Protein AF-0000000086075574 (afdb_homodimer)

InterPro domains:
  IPR000210 BTB/POZ domain [PF00651] (1-80)
  IPR000210 BTB/POZ domain [PS50097] (1-52)
  IPR011333 SKP1/BTB/POZ domain superfamily [G3DSA:3.30.710.10] (1-79)
  IPR011333 SKP1/BTB/POZ domain superfamily [SSF54695] (1-80)
  IPR056423 BPM/SPOP, BACK domain [PF24570] (86-138)

Sequence (310 aa):
MILSARSVVFASMFEYEMEERENNLVEITDLDYETMRETVRFMYTDQAPNIDAKAEDLLAAANEYGLGRLKALCEKALSSKVCAETAATLLFLADMHSADQLKRLVMDFVKTHVKDVMVTSGWKTLTQRRPQLIDEVFRAFAIERCLRETCQQDCMILSARSVVFASMFEYEMEERENNLVEITDLDYETMRETVRFMYTDQAPNIDAKAEDLLAAANEYGLGRLKALCEKALSSKVCAETAATLLFLADMHSADQLKRLVMDFVKTHVKDVMVTSGWKTLTQRRPQLIDEVFRAFAIERCLRETCQQDC

Secondary structure (DSSP, 8-state):
-HHHHHHHHHHHHHHHHHHHHHS--S------HHHHHHHHHHHHHS--TTHHHHHHHHHHHHHHTT-HHHHHHHHHHHHTT-SHHHHHHHHHHHHHTT-HHHHHHHHHHHHHTHHHHTTSHHHHHHHHH-HHHHHHHHHHHHHHHHHHHHHHH--/-HHHHHHHHHHHHHHHHHHHHHS--S------HHHHHHHHHHHHHS--TTHHHHHHHHHHHHHHTT-HHHHHHHHHHHHTT-SHHHHHHHHHHHHHTT-HHHHHHHHHHHHHTHHHHTTSHHHHHHHHH-HHHHHHHHHHHHHHHHHHHHHHHH-

pLDDT: mean 84.34, std 20.64, range [27.45, 98.81]

Organism: Haemaphysalis longicornis (NCBI:txid44386)

Foldseek 3Di:
DLVVVLVVVLVVVVVVLVVVVVVPDPPPLPLDPVLSVQLSCCSVPVDRPCCLVCLLSVCQVCLVVVPVSSNVVSLVSVLVVADLQCLLVQCVSCVVRVVPVSNVSSLVVCLVVVVSNCPYPSNVVCCVPPVVSVVVSVVVSVVVVVVVVVVVVVD/DLVVVLVVVLVVVVVVLVVVVVVPDPPPLNLDPVLSVQLNCCSVPVDRPCCLVCLLSVCQVCLVVVPVSSNVVSLVSVLVVADLQCLLVQCVSCVVRVVPVSNVSSLVVCLVVVVSNCPYPSNVVCCVPPVVSVVVSVVVSVVVVVVVVVVVVVD

Radius of gyration: 27.31 Å; Cα contacts (8 Å, |Δi|>4): 288; chains: 2; bounding box: 63×92×50 Å

Structure (mmCIF, N/CA/C/O backbone):
data_AF-0000000086075574-model_v1
#
loop_
_entity.id
_entity.type
_entity.pdbx_description
1 polymer 'BTB domain-containing protein'
#
loop_
_atom_site.group_PDB
_atom_site.id
_atom_site.type_symbol
_atom_site.label_atom_id
_atom_site.label_alt_id
_atom_site.label_comp_id
_atom_site.label_asym_id
_atom_site.label_entity_id
_atom_site.label_seq_id
_atom_site.pdbx_PDB_ins_code
_atom_site.Cartn_x
_atom_site.Cartn_y
_atom_site.Cartn_z
_atom_site.occupancy
_atom_site.B_iso_or_equiv
_atom_site.auth_seq_id
_atom_site.auth_comp_id
_atom_site.auth_asym_id
_atom_site.auth_atom_id
_atom_site.pdbx_PDB_model_num
ATOM 1 N N . MET A 1 1 ? -11.672 -47.844 -10.125 1 27.45 1 MET A N 1
ATOM 2 C CA . MET A 1 1 ? -11.859 -47.281 -8.797 1 27.45 1 MET A CA 1
ATOM 3 C C . MET A 1 1 ? -11.484 -45.812 -8.789 1 27.45 1 MET A C 1
ATOM 5 O O . MET A 1 1 ? -12.141 -45 -8.125 1 27.45 1 MET A O 1
ATOM 9 N N . ILE A 1 2 ? -10.367 -45.406 -9.383 1 38.88 2 ILE A N 1
ATOM 10 C CA . ILE A 1 2 ? -9.711 -44.094 -9.523 1 38.88 2 ILE A CA 1
ATOM 11 C C . ILE A 1 2 ? -10.633 -43.125 -10.273 1 38.88 2 ILE A C 1
ATOM 13 O O . ILE A 1 2 ? -10.734 -41.969 -9.914 1 38.88 2 ILE A O 1
ATOM 17 N N . LEU A 1 3 ? -11.336 -43.719 -11.203 1 40.94 3 LEU A N 1
ATOM 18 C CA . LEU A 1 3 ? -12.273 -43 -12.055 1 40.94 3 LEU A CA 1
ATOM 19 C C . LEU A 1 3 ? -13.492 -42.562 -11.266 1 40.94 3 LEU A C 1
ATOM 21 O O . LEU A 1 3 ? -14.203 -41.625 -11.68 1 40.94 3 LEU A O 1
ATOM 25 N N . SER A 1 4 ? -13.875 -43.25 -10.219 1 45.44 4 SER A N 1
ATOM 26 C CA . SER A 1 4 ? -15.094 -43.031 -9.445 1 45.44 4 SER A CA 1
ATOM 27 C C . SER A 1 4 ? -15.008 -41.719 -8.68 1 45.44 4 SER A C 1
ATOM 29 O O . SER A 1 4 ? -16.016 -41 -8.531 1 45.44 4 SER A O 1
ATOM 31 N N . ALA A 1 5 ? -13.898 -41.5 -7.941 1 43.59 5 ALA A N 1
ATOM 32 C CA . ALA A 1 5 ? -13.773 -40.281 -7.133 1 43.59 5 ALA A CA 1
ATOM 33 C C . ALA A 1 5 ? -13.75 -39.031 -8.016 1 43.59 5 ALA A C 1
ATOM 35 O O . ALA A 1 5 ? -14.25 -38 -7.621 1 43.59 5 ALA A O 1
ATOM 36 N N . ARG A 1 6 ? -13.078 -39.094 -9.078 1 45.09 6 ARG A N 1
ATOM 37 C CA . ARG A 1 6 ? -13.023 -38.031 -10.086 1 45.09 6 ARG A CA 1
ATOM 38 C C . ARG A 1 6 ? -14.406 -37.719 -10.641 1 45.09 6 ARG A C 1
ATOM 40 O O . ARG A 1 6 ? -14.672 -36.625 -11.102 1 45.09 6 ARG A O 1
ATOM 47 N N . SER A 1 7 ? -15.18 -38.75 -10.695 1 49.59 7 SER A N 1
ATOM 48 C CA . SER A 1 7 ? -16.516 -38.688 -11.266 1 49.59 7 SER A CA 1
ATOM 49 C C . SER A 1 7 ? -17.469 -37.906 -10.367 1 49.59 7 SER A C 1
ATOM 51 O O . SER A 1 7 ? -18.328 -37.156 -10.852 1 49.59 7 SER A O 1
ATOM 53 N N . VAL A 1 8 ? -17.328 -38.094 -9.102 1 50.75 8 VAL A N 1
ATOM 54 C CA . VAL A 1 8 ? -18.25 -37.406 -8.211 1 50.75 8 VAL A CA 1
ATOM 55 C C . VAL A 1 8 ? -18.031 -35.875 -8.289 1 50.75 8 VAL A C 1
ATOM 57 O O . VAL A 1 8 ? -18.984 -35.125 -8.336 1 50.75 8 VAL A O 1
ATOM 60 N N . VAL A 1 9 ? -16.875 -35.5 -8.398 1 49.5 9 VAL A N 1
ATOM 61 C CA . VAL A 1 9 ? -16.562 -34.094 -8.492 1 49.5 9 VAL A CA 1
ATOM 62 C C . VAL A 1 9 ? -17.062 -33.531 -9.828 1 49.5 9 VAL A C 1
ATOM 64 O O . VAL A 1 9 ? -17.672 -32.469 -9.875 1 49.5 9 VAL A O 1
ATOM 67 N N . PHE A 1 10 ? -16.906 -34.312 -10.891 1 52.19 10 PHE A N 1
ATOM 68 C CA . PHE A 1 10 ? -17.406 -33.906 -12.195 1 52.19 10 PHE A CA 1
ATOM 69 C C . PHE A 1 10 ? -18.922 -33.75 -12.172 1 52.19 10 PHE A C 1
ATOM 71 O O . PHE A 1 10 ? -19.453 -32.781 -12.672 1 52.19 10 PHE A O 1
ATOM 78 N N . ALA A 1 11 ? -19.453 -34.781 -11.648 1 53.22 11 ALA A N 1
ATOM 79 C CA . ALA A 1 11 ? -20.922 -34.688 -11.578 1 53.22 11 ALA A CA 1
ATOM 80 C C . ALA A 1 11 ? -21.344 -33.5 -10.703 1 53.22 11 ALA A C 1
ATOM 82 O O . ALA A 1 11 ? -22.297 -32.812 -11.031 1 53.22 11 ALA A O 1
ATOM 83 N N . SER A 1 12 ? -20.672 -33.25 -9.695 1 53.44 12 SER A N 1
ATOM 84 C CA . SER A 1 12 ? -21 -32.156 -8.805 1 53.44 12 SER A CA 1
ATOM 85 C C . SER A 1 12 ? -20.609 -30.797 -9.422 1 53.44 12 SER A C 1
ATOM 87 O O . SER A 1 12 ? -21.281 -29.797 -9.188 1 53.44 12 SER A O 1
ATOM 89 N N . MET A 1 13 ? -19.562 -30.766 -10.25 1 55.34 13 MET A N 1
ATOM 90 C CA . MET A 1 13 ? -19.156 -29.547 -10.938 1 55.34 13 MET A CA 1
ATOM 91 C C . MET A 1 13 ? -20.219 -29.109 -11.938 1 55.34 13 MET A C 1
ATOM 93 O O . MET A 1 13 ? -20.562 -27.922 -12.023 1 55.34 13 MET A O 1
ATOM 97 N N . PHE A 1 14 ? -20.719 -30.125 -12.727 1 53.59 14 PHE A N 1
ATOM 98 C CA . PHE A 1 14 ? -21.75 -29.797 -13.711 1 53.59 14 PHE A CA 1
ATOM 99 C C . PHE A 1 14 ? -23.062 -29.453 -13.016 1 53.59 14 PHE A C 1
ATOM 101 O O . PHE A 1 14 ? -23.797 -28.562 -13.469 1 53.59 14 PHE A O 1
ATOM 108 N N . GLU A 1 15 ? -23.281 -30.078 -11.977 1 52.47 15 GLU A N 1
ATOM 109 C CA . GLU A 1 15 ? -24.5 -29.75 -11.234 1 52.47 15 GLU A CA 1
ATOM 110 C C . GLU A 1 15 ? -24.391 -28.359 -10.609 1 52.47 15 GLU A C 1
ATOM 112 O O . GLU A 1 15 ? -25.375 -27.609 -10.594 1 52.47 15 GLU A O 1
ATOM 117 N N . TYR A 1 16 ? -23.297 -28.047 -10.109 1 49.22 16 TYR A N 1
ATOM 118 C CA . TYR A 1 16 ? -23.109 -26.734 -9.516 1 49.22 16 TYR A CA 1
ATOM 119 C C . TYR A 1 16 ? -23.172 -25.641 -10.578 1 49.22 16 TYR A C 1
ATOM 121 O O . TYR A 1 16 ? -23.766 -24.578 -10.352 1 49.22 16 TYR A O 1
ATOM 129 N N . GLU A 1 17 ? -22.672 -25.828 -11.742 1 51.16 17 GLU A N 1
ATOM 130 C CA . GLU A 1 17 ? -22.797 -24.859 -12.82 1 51.16 17 GLU A CA 1
ATOM 131 C C . GLU A 1 17 ? -24.25 -24.703 -13.258 1 51.16 17 GLU A C 1
ATOM 133 O O . GLU A 1 17 ? -24.688 -23.609 -13.578 1 51.16 17 GLU A O 1
ATOM 138 N N . MET A 1 18 ? -24.906 -25.828 -13.242 1 48.72 18 MET A N 1
ATOM 139 C CA . MET A 1 18 ? -26.312 -25.75 -13.609 1 48.72 18 MET A CA 1
ATOM 140 C C . MET A 1 18 ? -27.109 -25 -12.555 1 48.72 18 MET A C 1
ATOM 142 O O . MET A 1 18 ? -27.969 -24.172 -12.883 1 48.72 18 MET A O 1
ATOM 146 N N . GLU A 1 19 ? -26.844 -25.266 -11.344 1 47.84 19 GLU A N 1
ATOM 147 C CA . GLU A 1 19 ? -27.594 -24.578 -10.297 1 47.84 19 GLU A CA 1
ATOM 148 C C . GLU A 1 19 ? -27.172 -23.109 -10.188 1 47.84 19 GLU A C 1
ATOM 150 O O . GLU A 1 19 ? -28 -22.219 -10 1 47.84 19 GLU A O 1
ATOM 155 N N . GLU A 1 20 ? -25.844 -22.812 -10.117 1 47.47 20 GLU A N 1
ATOM 156 C CA . GLU A 1 20 ? -25.438 -21.422 -9.945 1 47.47 20 GLU A CA 1
ATOM 157 C C . GLU A 1 20 ? -25.844 -20.578 -11.141 1 47.47 20 GLU A C 1
ATOM 159 O O . GLU A 1 20 ? -26.141 -19.391 -11 1 47.47 20 GLU A O 1
ATOM 164 N N . ARG A 1 21 ? -25.797 -21.062 -12.336 1 48.09 21 ARG A N 1
ATOM 165 C CA . ARG A 1 21 ? -26.406 -20.312 -13.422 1 48.09 21 ARG A CA 1
ATOM 166 C C . ARG A 1 21 ? -27.844 -19.906 -13.055 1 48.09 21 ARG A C 1
ATOM 168 O O . ARG A 1 21 ? -28.344 -18.891 -13.547 1 48.09 21 ARG A O 1
ATOM 175 N N . GLU A 1 22 ? -28.484 -20.672 -12.297 1 42.84 22 GLU A N 1
ATOM 176 C CA . GLU A 1 22 ? -29.812 -20.266 -11.859 1 42.84 22 GLU A CA 1
ATOM 177 C C . GLU A 1 22 ? -29.75 -19.234 -10.734 1 42.84 22 GLU A C 1
ATOM 179 O O . GLU A 1 22 ? -30.656 -18.422 -10.57 1 42.84 22 GLU A O 1
ATOM 184 N N . ASN A 1 23 ? -28.844 -19.375 -9.656 1 43.97 23 ASN A N 1
ATOM 185 C CA . ASN A 1 23 ? -28.828 -18.391 -8.586 1 43.97 23 ASN A CA 1
ATOM 186 C C . ASN A 1 23 ? -27.812 -17.281 -8.844 1 43.97 23 ASN A C 1
ATOM 188 O O . ASN A 1 23 ? -26.688 -17.547 -9.273 1 43.97 23 ASN A O 1
ATOM 192 N N . ASN A 1 24 ? -28.094 -16.031 -9.18 1 39.62 24 ASN A N 1
ATOM 193 C CA . ASN A 1 24 ? -27.5 -14.805 -9.703 1 39.62 24 ASN A CA 1
ATOM 194 C C . ASN A 1 24 ? -26.219 -14.43 -8.953 1 39.62 24 ASN A C 1
ATOM 196 O O . ASN A 1 24 ? -25.375 -13.719 -9.484 1 39.62 24 ASN A O 1
ATOM 200 N N . LEU A 1 25 ? -26.203 -14.258 -7.484 1 34.53 25 LEU A N 1
ATOM 201 C CA . LEU A 1 25 ? -25.406 -13.234 -6.816 1 34.53 25 LEU A CA 1
ATOM 202 C C . LEU A 1 25 ? -23.969 -13.711 -6.605 1 34.53 25 LEU A C 1
ATOM 204 O O . LEU A 1 25 ? -23.156 -13.008 -6 1 34.53 25 LEU A O 1
ATOM 208 N N . VAL A 1 26 ? -23.594 -14.945 -6.277 1 39.16 26 VAL A N 1
ATOM 209 C CA . VAL A 1 26 ? -22.281 -15.258 -5.754 1 39.16 26 VAL A CA 1
ATOM 210 C C . VAL A 1 26 ? -21.219 -14.906 -6.793 1 39.16 26 VAL A C 1
ATOM 212 O O . VAL A 1 26 ? -21.438 -15.062 -7.996 1 39.16 26 VAL A O 1
ATOM 215 N N . GLU A 1 27 ? -20.219 -14.055 -6.441 1 40.56 27 GLU A N 1
ATOM 216 C CA . GLU A 1 27 ? -18.984 -13.953 -7.215 1 40.56 27 GLU A CA 1
ATOM 217 C C . GLU A 1 27 ? -18.562 -15.312 -7.754 1 40.56 27 GLU A C 1
ATOM 219 O O . GLU A 1 27 ? -17.984 -16.125 -7.02 1 40.56 27 GLU A O 1
ATOM 224 N N . ILE A 1 28 ? -19.297 -16.125 -8.359 1 41.66 28 ILE A N 1
ATOM 225 C CA . ILE A 1 28 ? -19.141 -17.406 -9.039 1 41.66 28 ILE A CA 1
ATOM 226 C C . ILE A 1 28 ? -17.891 -17.391 -9.898 1 41.66 28 ILE A C 1
ATOM 228 O O . ILE A 1 28 ? -17.75 -16.578 -10.812 1 41.66 28 ILE A O 1
ATOM 232 N N . THR A 1 29 ? -16.688 -17.734 -9.43 1 46.41 29 THR A N 1
ATOM 233 C CA . THR A 1 29 ? -15.695 -18.219 -10.383 1 46.41 29 THR A CA 1
ATOM 234 C C . THR A 1 29 ? -16.375 -18.875 -11.586 1 46.41 29 THR A C 1
ATOM 236 O O . THR A 1 29 ? -16.844 -20.016 -11.492 1 46.41 29 THR A O 1
ATOM 239 N N . ASP A 1 30 ? -17.234 -18.375 -12.141 1 51.19 30 ASP A N 1
ATOM 240 C CA . ASP A 1 30 ? -17.922 -18.891 -13.312 1 51.19 30 ASP A CA 1
ATOM 241 C C . ASP A 1 30 ? -16.938 -19.453 -14.336 1 51.19 30 ASP A C 1
ATOM 243 O O . ASP A 1 30 ? -16.234 -18.703 -15 1 51.19 30 ASP A O 1
ATOM 247 N N . LEU A 1 31 ? -16.391 -20.594 -13.836 1 67 31 LEU A N 1
ATOM 248 C CA . LEU A 1 31 ? -15.664 -21.266 -14.914 1 67 31 LEU A CA 1
ATOM 249 C C . LEU A 1 31 ? -16.516 -21.359 -16.172 1 67 31 LEU A C 1
ATOM 251 O O . LEU A 1 31 ? -17.656 -21.812 -16.125 1 67 31 LEU A O 1
ATOM 255 N N . ASP A 1 32 ? -16.141 -20.641 -17.016 1 78.62 32 ASP A N 1
ATOM 256 C CA . ASP A 1 32 ? -16.844 -20.766 -18.281 1 78.62 32 ASP A CA 1
ATOM 257 C C . ASP A 1 32 ? -16.766 -22.188 -18.828 1 78.62 32 ASP A C 1
ATOM 259 O O . ASP A 1 32 ? -16 -23.016 -18.297 1 78.62 32 ASP A O 1
ATOM 263 N N . TYR A 1 33 ? -17.656 -22.531 -19.703 1 79.81 33 TYR A N 1
ATOM 264 C CA . TYR A 1 33 ? -17.812 -23.859 -20.281 1 79.81 33 TYR A CA 1
ATOM 265 C C . TYR A 1 33 ? -16.484 -24.391 -20.812 1 79.81 33 TYR A C 1
ATOM 267 O O . TYR A 1 33 ? -16.125 -25.547 -20.594 1 79.81 33 TYR A O 1
ATOM 275 N N . GLU A 1 34 ? -15.852 -23.562 -21.422 1 85.62 34 GLU A N 1
ATOM 276 C CA . GLU A 1 34 ? -14.586 -23.953 -22.031 1 85.62 34 GLU A CA 1
ATOM 277 C C . GLU A 1 34 ? -13.555 -24.328 -20.969 1 85.62 34 GLU A C 1
ATOM 279 O O . GLU A 1 34 ? -12.828 -25.312 -21.125 1 85.62 34 GLU A O 1
ATOM 284 N N . THR A 1 35 ? -13.523 -23.578 -19.922 1 91.75 35 THR A N 1
ATOM 285 C CA . THR A 1 35 ? -12.594 -23.844 -18.828 1 91.75 35 THR A CA 1
ATOM 286 C C . THR A 1 35 ? -12.953 -25.156 -18.125 1 91.75 35 THR A C 1
ATOM 288 O O . THR A 1 35 ? -12.07 -25.969 -17.844 1 91.75 35 THR A O 1
ATOM 291 N N . MET A 1 36 ? -14.156 -25.375 -17.969 1 88.25 36 MET A N 1
ATOM 292 C CA . MET A 1 36 ? -14.617 -26.609 -17.328 1 88.25 36 MET A CA 1
ATOM 293 C C . MET A 1 36 ? -14.281 -27.828 -18.172 1 88.25 36 MET A C 1
ATOM 295 O O . MET A 1 36 ? -13.773 -28.828 -17.656 1 88.25 36 MET A O 1
ATOM 299 N N . ARG A 1 37 ? -14.57 -27.672 -19.375 1 85.81 37 ARG A N 1
ATOM 300 C CA . ARG A 1 37 ? -14.289 -28.766 -20.297 1 85.81 37 ARG A CA 1
ATOM 301 C C . ARG A 1 37 ? -12.805 -29.109 -20.297 1 85.81 37 ARG A C 1
ATOM 303 O O . ARG A 1 37 ? -12.438 -30.281 -20.234 1 85.81 37 ARG A O 1
ATOM 310 N N . GLU A 1 38 ? -12.023 -28.125 -20.312 1 92.19 38 GLU A N 1
ATOM 311 C CA . GLU A 1 38 ? -10.578 -28.344 -20.297 1 92.19 38 GLU A CA 1
ATOM 312 C C . GLU A 1 38 ? -10.125 -28.953 -18.984 1 92.19 38 GLU A C 1
ATOM 314 O O . GLU A 1 38 ? -9.219 -29.797 -18.953 1 92.19 38 GLU A O 1
ATOM 319 N N . THR A 1 39 ? -10.711 -28.562 -17.906 1 93.44 39 THR A N 1
ATOM 320 C CA . THR A 1 39 ? -10.391 -29.094 -16.594 1 93.44 39 THR A CA 1
ATOM 321 C C . THR A 1 39 ? -10.742 -30.578 -16.5 1 93.44 39 THR A C 1
ATOM 323 O O . THR A 1 39 ? -9.922 -31.391 -16.078 1 93.44 39 THR A O 1
ATOM 326 N N . VAL A 1 40 ? -11.844 -30.875 -17.047 1 89.06 40 VAL A N 1
ATOM 327 C CA . VAL A 1 40 ? -12.297 -32.25 -17.031 1 89.06 40 VAL A CA 1
ATOM 328 C C . VAL A 1 40 ? -11.391 -33.094 -17.922 1 89.06 40 VAL A C 1
ATOM 330 O O . VAL A 1 40 ? -10.977 -34.188 -17.547 1 89.06 40 VAL A O 1
ATOM 333 N N . ARG A 1 41 ? -11.141 -32.594 -19.078 1 90.38 41 ARG A N 1
ATOM 334 C CA . ARG A 1 41 ? -10.234 -33.312 -19.984 1 90.38 41 ARG A CA 1
ATOM 335 C C . ARG A 1 41 ? -8.898 -33.594 -19.312 1 90.38 41 ARG A C 1
ATOM 337 O O . ARG A 1 41 ? -8.391 -34.719 -19.391 1 90.38 41 ARG A O 1
ATOM 344 N N . PHE A 1 42 ? -8.359 -32.594 -18.609 1 93.12 42 PHE A N 1
ATOM 345 C CA . PHE A 1 42 ? -7.082 -32.781 -17.922 1 93.12 42 PHE A CA 1
ATOM 346 C C . PHE A 1 42 ? -7.176 -33.875 -16.875 1 93.12 42 PHE A C 1
ATOM 348 O O . PHE A 1 42 ? -6.25 -34.688 -16.719 1 93.12 42 PHE A O 1
ATOM 355 N N . MET A 1 43 ? -8.211 -33.938 -16.219 1 91.75 43 MET A N 1
ATOM 356 C CA . MET A 1 43 ? -8.406 -34.906 -15.156 1 91.75 43 MET A CA 1
ATOM 357 C C . MET A 1 43 ? -8.336 -36.344 -15.703 1 91.75 43 MET A C 1
ATOM 359 O O . MET A 1 43 ? -7.863 -37.25 -15.016 1 91.75 43 MET A O 1
ATOM 363 N N . TYR A 1 44 ? -8.75 -36.375 -16.906 1 88.75 44 TYR A N 1
ATOM 364 C CA . TYR A 1 44 ? -8.859 -37.719 -17.438 1 88.75 44 TYR A CA 1
ATOM 365 C C . TYR A 1 44 ? -7.641 -38.062 -18.297 1 88.75 44 TYR A C 1
ATOM 367 O O . TYR A 1 44 ? -7.281 -39.219 -18.422 1 88.75 44 TYR A O 1
ATOM 375 N N . THR A 1 45 ? -7.023 -37.062 -18.875 1 92.81 45 THR A N 1
ATOM 376 C CA . THR A 1 45 ? -6 -37.344 -19.875 1 92.81 45 THR A CA 1
ATOM 377 C C . THR A 1 45 ? -4.652 -36.781 -19.438 1 92.81 45 THR A C 1
ATOM 379 O O . THR A 1 45 ? -3.615 -37.125 -20.016 1 92.81 45 THR A O 1
ATOM 382 N N . ASP A 1 46 ? -4.664 -35.812 -18.547 1 94.56 46 ASP A N 1
ATOM 383 C CA . ASP A 1 46 ? -3.477 -35.094 -18.094 1 94.56 46 ASP A CA 1
ATOM 384 C C . ASP A 1 46 ? -2.975 -34.125 -19.172 1 94.56 46 ASP A C 1
ATOM 386 O O . ASP A 1 46 ? -1.789 -33.812 -19.203 1 94.56 46 ASP A O 1
ATOM 390 N N . GLN A 1 47 ? -3.879 -33.875 -20.078 1 94.69 47 GLN A N 1
ATOM 391 C CA . GLN A 1 47 ? -3.516 -32.969 -21.156 1 94.69 47 GLN A CA 1
ATOM 392 C C . GLN A 1 47 ? -4.383 -31.703 -21.125 1 94.69 47 GLN A C 1
ATOM 394 O O . GLN A 1 47 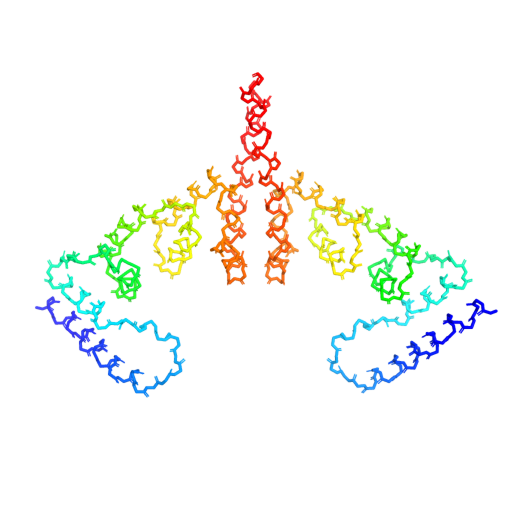? -5.578 -31.766 -20.844 1 94.69 47 GLN A O 1
ATOM 399 N N . ALA A 1 48 ? -3.709 -30.531 -21.375 1 95.31 48 ALA A N 1
ATOM 400 C CA . ALA A 1 48 ? -4.391 -29.25 -21.5 1 95.31 48 ALA A CA 1
ATOM 401 C C . ALA A 1 48 ? -3.893 -28.484 -22.734 1 95.31 48 ALA A C 1
ATOM 403 O O . ALA A 1 48 ? -3.133 -27.516 -22.609 1 95.31 48 ALA A O 1
ATOM 404 N N . PRO A 1 49 ? -4.383 -28.859 -23.875 1 94.88 49 PRO A N 1
ATOM 405 C CA . PRO A 1 49 ? -3.836 -28.297 -25.109 1 94.88 49 PRO A CA 1
ATOM 406 C C . PRO A 1 49 ? -4.094 -26.797 -25.234 1 94.88 49 PRO A C 1
ATOM 408 O O . PRO A 1 49 ? -3.342 -26.094 -25.922 1 94.88 49 PRO A O 1
ATOM 411 N N . ASN A 1 50 ? -5.07 -26.266 -24.672 1 94 50 ASN A N 1
ATOM 412 C CA . ASN A 1 50 ? -5.41 -24.844 -24.797 1 94 50 ASN A CA 1
ATOM 413 C C . ASN A 1 50 ? -5.004 -24.062 -23.562 1 94 50 ASN A C 1
ATOM 415 O O . ASN A 1 50 ? -5.629 -23.047 -23.219 1 94 50 ASN A O 1
ATOM 419 N N . ILE A 1 51 ? -4 -24.469 -22.891 1 95.75 51 ILE A N 1
ATOM 420 C CA . ILE A 1 51 ? -3.627 -23.906 -21.594 1 95.75 51 ILE A CA 1
ATOM 421 C C . ILE A 1 51 ? -3.137 -22.484 -21.766 1 95.75 51 ILE A C 1
ATOM 423 O O . ILE A 1 51 ? -3.414 -21.609 -20.938 1 95.75 51 ILE A O 1
ATOM 427 N N . ASP A 1 52 ? -2.488 -22.125 -22.906 1 95.19 52 ASP A N 1
ATOM 428 C CA . ASP A 1 52 ? -1.933 -20.781 -23.109 1 95.19 52 ASP A CA 1
ATOM 429 C C . ASP A 1 52 ? -3.041 -19.734 -23.203 1 95.19 52 ASP A C 1
ATOM 431 O O . ASP A 1 52 ? -2.875 -18.609 -22.719 1 95.19 52 ASP A O 1
ATOM 435 N N . ALA A 1 53 ? -4.145 -20.141 -23.75 1 94.12 53 ALA A N 1
ATOM 436 C CA . ALA A 1 53 ? -5.25 -19.203 -23.953 1 94.12 53 ALA A CA 1
ATOM 437 C C . ALA A 1 53 ? -6.105 -19.094 -22.688 1 94.12 53 ALA A C 1
ATOM 439 O O . ALA A 1 53 ? -6.797 -18.094 -22.484 1 94.12 53 ALA A O 1
ATOM 440 N N . LYS A 1 54 ? -6.012 -20.094 -21.797 1 95.06 54 LYS A N 1
ATOM 441 C CA . LYS A 1 54 ? -6.953 -20.141 -20.672 1 95.06 54 LYS A CA 1
ATOM 442 C C . LYS A 1 54 ? -6.219 -20.312 -19.344 1 95.06 54 LYS A C 1
ATOM 444 O O . LYS A 1 54 ? -6.801 -20.781 -18.375 1 95.06 54 LYS A O 1
ATOM 449 N N . ALA A 1 55 ? -4.973 -19.953 -19.359 1 97.38 55 ALA A N 1
ATOM 450 C CA . ALA A 1 55 ? -4.117 -20.281 -18.219 1 97.38 55 ALA A CA 1
ATOM 451 C C . ALA A 1 55 ? -4.68 -19.688 -16.938 1 97.38 55 ALA A C 1
ATOM 453 O O . ALA A 1 55 ? -4.688 -20.359 -15.898 1 97.38 55 ALA A O 1
ATOM 454 N N . GLU A 1 56 ? -5.172 -18.469 -16.984 1 96.5 56 GLU A N 1
ATOM 455 C CA . GLU A 1 56 ? -5.684 -17.812 -15.789 1 96.5 56 GLU A CA 1
ATOM 456 C C . GLU A 1 56 ? -6.918 -18.531 -15.25 1 96.5 56 GLU A C 1
ATOM 458 O O . GLU A 1 56 ? -7.004 -18.797 -14.047 1 96.5 56 GLU A O 1
ATOM 463 N N . ASP A 1 57 ? -7.824 -18.844 -16.125 1 95 57 ASP A N 1
ATOM 464 C CA . ASP A 1 57 ? -9.039 -19.547 -15.719 1 95 57 ASP A CA 1
ATOM 465 C C . ASP A 1 57 ? -8.727 -20.953 -15.234 1 95 57 ASP A C 1
ATOM 467 O O . ASP A 1 57 ? -9.312 -21.438 -14.258 1 95 57 ASP A O 1
ATOM 471 N N . LEU A 1 58 ? -7.855 -21.562 -15.883 1 96.25 58 LEU A N 1
ATOM 472 C CA . LEU A 1 58 ? -7.477 -22.922 -15.508 1 96.25 58 LEU A CA 1
ATOM 473 C C . LEU A 1 58 ? -6.742 -22.938 -14.172 1 96.25 58 LEU A C 1
ATOM 475 O O . LEU A 1 58 ? -6.871 -23.891 -13.398 1 96.25 58 LEU A O 1
ATOM 479 N N . LEU A 1 59 ? -5.996 -21.891 -13.922 1 97.5 59 LEU A N 1
ATOM 480 C CA . LEU A 1 59 ? -5.316 -21.781 -12.641 1 97.5 59 LEU A CA 1
ATOM 481 C C . LEU A 1 59 ? -6.324 -21.781 -11.492 1 97.5 59 LEU A C 1
ATOM 483 O O . LEU A 1 59 ? -6.137 -22.469 -10.492 1 97.5 59 LEU A O 1
ATOM 487 N N . ALA A 1 60 ? -7.363 -21.078 -11.68 1 94.62 60 ALA A N 1
ATOM 488 C CA . ALA A 1 60 ? -8.422 -21.016 -10.68 1 94.62 60 ALA A CA 1
ATOM 489 C C . ALA A 1 60 ? -9.047 -22.391 -10.461 1 94.62 60 ALA A C 1
ATOM 491 O O . ALA A 1 60 ? -9.219 -22.828 -9.32 1 94.62 60 ALA A O 1
ATOM 492 N N . ALA A 1 61 ? -9.344 -23.031 -11.484 1 92.38 61 ALA A N 1
ATOM 493 C CA . ALA A 1 61 ? -9.953 -24.359 -11.422 1 92.38 61 ALA A CA 1
ATOM 494 C C . ALA A 1 61 ? -9 -25.359 -10.781 1 92.38 61 ALA A C 1
ATOM 496 O O . ALA A 1 61 ? -9.406 -26.141 -9.914 1 92.38 61 ALA A O 1
ATOM 497 N N . ALA A 1 62 ? -7.754 -25.297 -11.266 1 94.62 62 ALA A N 1
ATOM 498 C CA . ALA A 1 62 ? -6.75 -26.219 -10.742 1 94.62 62 ALA A CA 1
ATOM 499 C C . ALA A 1 62 ? -6.609 -26.062 -9.227 1 94.62 62 ALA A C 1
ATOM 501 O O . ALA A 1 62 ? -6.5 -27.062 -8.508 1 94.62 62 ALA A O 1
ATOM 502 N N . ASN A 1 63 ? -6.605 -24.844 -8.773 1 93.62 63 ASN A N 1
ATOM 503 C CA . ASN A 1 63 ? -6.523 -24.578 -7.34 1 93.62 63 ASN A CA 1
ATOM 5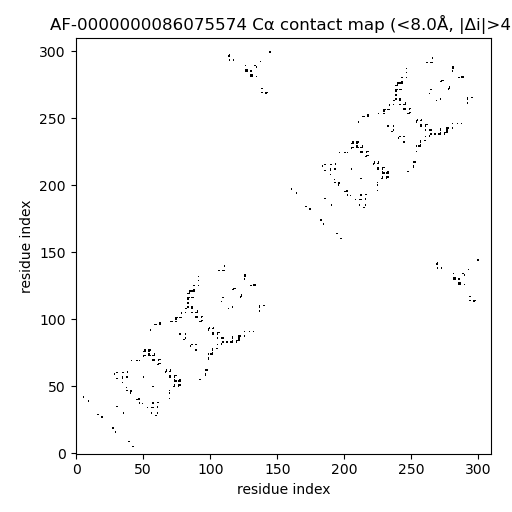04 C C . ASN A 1 63 ? -7.77 -25.062 -6.605 1 93.62 63 ASN A C 1
ATOM 506 O O . ASN A 1 63 ? -7.668 -25.703 -5.559 1 93.62 63 ASN A O 1
ATOM 510 N N . GLU A 1 64 ? -8.867 -24.812 -7.137 1 90.12 64 GLU A N 1
ATOM 511 C CA . GLU A 1 64 ? -10.141 -25.172 -6.508 1 90.12 64 GLU A CA 1
ATOM 512 C C . GLU A 1 64 ? -10.281 -26.688 -6.375 1 90.12 64 GLU A C 1
ATOM 514 O O . GLU A 1 64 ? -10.781 -27.172 -5.355 1 90.12 64 GLU A O 1
ATOM 519 N N . TYR A 1 65 ? -9.797 -27.328 -7.312 1 87.5 65 TYR A N 1
ATOM 520 C CA . TYR A 1 65 ? -10.039 -28.766 -7.344 1 87.5 65 TYR A CA 1
ATOM 521 C C . TYR A 1 65 ? -8.797 -29.531 -6.926 1 87.5 65 TYR A C 1
ATOM 523 O O . TYR A 1 65 ? -8.75 -30.766 -7.035 1 87.5 65 TYR A O 1
ATOM 531 N N . GLY A 1 66 ? -7.859 -28.844 -6.547 1 93 66 GLY A N 1
ATOM 532 C CA . GLY A 1 66 ? -6.66 -29.484 -6.023 1 93 66 GLY A CA 1
ATOM 533 C C . GLY A 1 66 ? -5.891 -30.25 -7.078 1 93 66 GLY A C 1
ATOM 534 O O . GLY A 1 66 ? -5.387 -31.344 -6.805 1 93 66 GLY A O 1
ATOM 535 N N . LEU A 1 67 ? -5.852 -29.719 -8.281 1 93.62 67 LEU A N 1
ATOM 536 C CA . LEU A 1 67 ? -5.109 -30.344 -9.375 1 93.62 67 LEU A CA 1
ATOM 537 C C . LEU A 1 67 ? -3.699 -29.781 -9.469 1 93.62 67 LEU A C 1
ATOM 539 O O . LEU A 1 67 ? -3.443 -28.875 -10.273 1 93.62 67 LEU A O 1
ATOM 543 N N . GLY A 1 68 ? -2.789 -30.344 -8.789 1 96.12 68 GLY A N 1
ATOM 544 C CA . GLY A 1 68 ? -1.443 -29.828 -8.617 1 96.12 68 GLY A CA 1
ATOM 545 C C . GLY A 1 68 ? -0.668 -29.734 -9.922 1 96.12 68 GLY A C 1
ATOM 546 O O . GLY A 1 68 ? -0.026 -28.719 -10.203 1 96.12 68 GLY A O 1
ATOM 547 N N . ARG A 1 69 ? -0.776 -30.781 -10.672 1 97.19 69 ARG A N 1
ATOM 548 C CA . ARG A 1 69 ? -0.039 -30.797 -11.938 1 97.19 69 ARG A CA 1
ATOM 549 C C . ARG A 1 69 ? -0.578 -29.734 -12.891 1 97.19 69 ARG A C 1
ATOM 551 O O . ARG A 1 69 ? 0.194 -29.031 -13.547 1 97.19 69 ARG A O 1
ATOM 558 N N . LEU A 1 70 ? -1.842 -29.625 -12.977 1 96.81 70 LEU A N 1
ATOM 559 C CA . LEU A 1 70 ? -2.443 -28.594 -13.812 1 96.81 70 LEU A CA 1
ATOM 560 C C . LEU A 1 70 ? -2.061 -27.203 -13.32 1 96.81 70 LEU A C 1
ATOM 562 O O . LEU A 1 70 ? -1.782 -26.312 -14.125 1 96.81 70 LEU A O 1
ATOM 566 N N . LYS A 1 71 ? -2.07 -27.047 -12.062 1 97.44 71 LYS A N 1
ATOM 567 C CA . LYS A 1 71 ? -1.686 -25.766 -11.484 1 97.44 71 LYS A CA 1
ATOM 568 C C . LYS A 1 71 ? -0.258 -25.391 -11.875 1 97.44 71 LYS A C 1
ATOM 570 O O . LYS A 1 71 ? 0 -24.266 -12.289 1 97.44 71 LYS A O 1
ATOM 575 N N . ALA A 1 72 ? 0.608 -26.375 -11.797 1 98.25 72 ALA A N 1
ATOM 576 C CA . ALA A 1 72 ? 2.004 -26.156 -12.164 1 98.25 72 ALA A CA 1
ATOM 577 C C . ALA A 1 72 ? 2.131 -25.781 -13.641 1 98.25 72 ALA A C 1
ATOM 579 O O . ALA A 1 72 ? 2.916 -24.906 -13.992 1 98.25 72 ALA A O 1
ATOM 580 N N . LEU A 1 73 ? 1.382 -26.438 -14.43 1 98.12 73 LEU A N 1
ATOM 581 C CA . LEU A 1 73 ? 1.402 -26.141 -15.859 1 98.12 73 LEU A CA 1
ATOM 582 C C . LEU A 1 73 ? 0.874 -24.75 -16.125 1 98.12 73 LEU A C 1
ATOM 584 O O . LEU A 1 73 ? 1.424 -24.016 -16.969 1 98.12 73 LEU A O 1
ATOM 588 N N . CYS A 1 74 ? -0.144 -24.375 -15.461 1 98.38 74 CYS A N 1
ATOM 589 C CA . CYS A 1 74 ? -0.696 -23.031 -15.602 1 98.38 74 CYS A CA 1
ATOM 590 C C . CYS A 1 74 ? 0.316 -21.984 -15.172 1 98.38 74 CYS A C 1
ATOM 592 O O . CYS A 1 74 ? 0.478 -20.969 -15.844 1 98.38 74 CYS A O 1
ATOM 594 N N . GLU A 1 75 ? 0.993 -22.188 -14.023 1 98.75 75 GLU A N 1
ATOM 595 C CA . GLU A 1 75 ? 2.02 -21.266 -13.562 1 98.75 75 GLU A CA 1
ATOM 596 C C . GLU A 1 75 ? 3.113 -21.078 -14.609 1 98.75 75 GLU A C 1
ATOM 598 O O . GLU A 1 75 ? 3.574 -19.953 -14.844 1 98.75 75 GLU A O 1
ATOM 603 N N . LYS A 1 76 ? 3.48 -22.203 -15.18 1 98.31 76 LYS A N 1
ATOM 604 C CA . LYS A 1 76 ? 4.5 -22.125 -16.219 1 98.31 76 LYS A CA 1
ATOM 605 C C . LYS A 1 76 ? 4.02 -21.297 -17.406 1 98.31 76 LYS A C 1
ATOM 607 O O . LYS A 1 76 ? 4.762 -20.453 -17.922 1 98.31 76 LYS A O 1
ATOM 612 N N . ALA A 1 77 ? 2.859 -21.531 -17.859 1 98.38 77 ALA A N 1
ATOM 613 C CA . ALA A 1 77 ? 2.291 -20.781 -18.984 1 98.38 77 ALA A CA 1
ATOM 614 C C . ALA A 1 77 ? 2.223 -19.297 -18.672 1 98.38 77 ALA A C 1
ATOM 616 O O . ALA A 1 77 ? 2.568 -18.469 -19.516 1 98.38 77 ALA A O 1
ATOM 617 N N . LEU A 1 78 ? 1.818 -18.922 -17.5 1 98.62 78 LEU A N 1
ATOM 618 C CA . LEU A 1 78 ? 1.653 -17.531 -17.094 1 98.62 78 LEU A CA 1
ATOM 619 C C . LEU A 1 78 ? 3.008 -16.859 -16.906 1 98.62 78 LEU A C 1
ATOM 621 O O . LEU A 1 78 ? 3.139 -15.648 -17.109 1 98.62 78 LEU A O 1
ATOM 625 N N . SER A 1 79 ? 4 -17.672 -16.469 1 98.44 79 SER A N 1
ATOM 626 C CA . SER A 1 79 ? 5.34 -17.125 -16.25 1 98.44 79 SER A CA 1
ATOM 627 C C . SER A 1 79 ? 5.891 -16.5 -17.531 1 98.44 79 SER A C 1
ATOM 629 O O . SER A 1 79 ? 6.66 -15.539 -17.484 1 98.44 79 SER A O 1
ATOM 631 N N . SER A 1 80 ? 5.445 -17.031 -18.688 1 97.88 80 SER A N 1
ATOM 632 C CA . SER A 1 80 ? 5.926 -16.531 -19.984 1 97.88 80 SER A CA 1
ATOM 633 C C . SER A 1 80 ? 5.258 -15.211 -20.344 1 97.88 80 SER A C 1
ATOM 635 O O . SER A 1 80 ? 5.695 -14.523 -21.266 1 97.88 80 SER A O 1
ATOM 637 N N . LYS A 1 81 ? 4.32 -14.773 -19.594 1 98.06 81 LYS A N 1
ATOM 638 C CA . LYS A 1 81 ? 3.537 -13.586 -19.906 1 98.06 81 LYS A CA 1
ATOM 639 C C . LYS A 1 81 ? 3.916 -12.422 -19 1 98.06 81 LYS A C 1
ATOM 641 O O . LYS A 1 81 ? 3.32 -11.344 -19.078 1 98.06 81 LYS A O 1
ATOM 646 N N . VAL A 1 82 ? 4.895 -12.633 -18.156 1 98.56 82 VAL A N 1
ATOM 647 C CA . VAL A 1 82 ? 5.273 -11.625 -17.172 1 98.56 82 VAL A CA 1
ATOM 648 C C . VAL A 1 82 ? 5.973 -10.461 -17.859 1 98.56 82 VAL A C 1
ATOM 650 O O . VAL A 1 82 ? 6.922 -10.656 -18.625 1 98.56 82 VAL A O 1
ATOM 653 N N . CYS A 1 83 ? 5.547 -9.297 -17.703 1 98.5 83 CYS A N 1
ATOM 654 C CA . CYS A 1 83 ? 6.113 -8.023 -18.125 1 98.5 83 CYS A CA 1
ATOM 655 C C . CYS A 1 83 ? 5.586 -6.883 -17.25 1 98.5 83 CYS A C 1
ATOM 657 O O 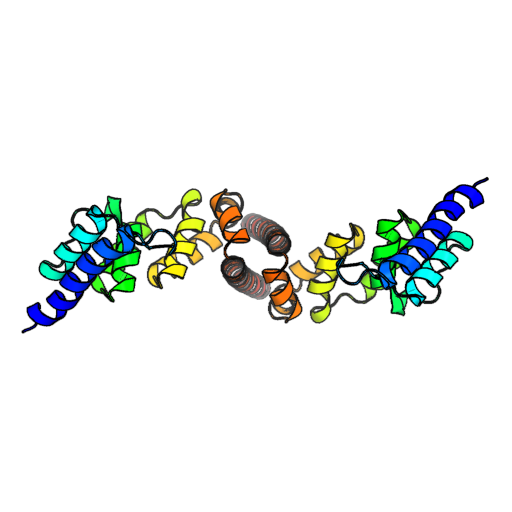. CYS A 1 83 ? 4.832 -7.117 -16.312 1 98.5 83 CYS A O 1
ATOM 659 N N . ALA A 1 84 ? 5.98 -5.715 -17.5 1 98.5 84 ALA A N 1
ATOM 660 C CA . ALA A 1 84 ? 5.59 -4.586 -16.672 1 98.5 84 ALA A CA 1
ATOM 661 C C . ALA A 1 84 ? 4.07 -4.434 -16.625 1 98.5 84 ALA A C 1
ATOM 663 O O . ALA A 1 84 ? 3.494 -4.203 -15.562 1 98.5 84 ALA A O 1
ATOM 664 N N . GLU A 1 85 ? 3.379 -4.648 -17.719 1 98.44 85 GLU A N 1
ATOM 665 C CA . GLU A 1 85 ? 1.945 -4.418 -17.859 1 98.44 85 GLU A CA 1
ATOM 666 C C . GLU A 1 85 ? 1.14 -5.531 -17.188 1 98.44 85 GLU A C 1
ATOM 668 O O . GLU A 1 85 ? 0.024 -5.301 -16.719 1 98.44 85 GLU A O 1
ATOM 673 N N . THR A 1 86 ? 1.718 -6.695 -17.078 1 98.5 86 THR A N 1
ATOM 674 C CA . THR A 1 86 ? 0.935 -7.824 -16.578 1 98.5 86 THR A CA 1
ATOM 675 C C . THR A 1 86 ? 1.346 -8.188 -15.164 1 98.5 86 THR A C 1
ATOM 677 O O . THR A 1 86 ? 0.645 -8.938 -14.477 1 98.5 86 THR A O 1
ATOM 680 N N . ALA A 1 87 ? 2.451 -7.629 -14.68 1 98.81 87 ALA A N 1
ATOM 681 C CA . ALA A 1 87 ? 3.066 -8.047 -13.422 1 98.81 87 ALA A CA 1
ATOM 682 C C . ALA A 1 87 ? 2.082 -7.918 -12.266 1 98.81 87 ALA A C 1
ATOM 684 O O . ALA A 1 87 ? 1.897 -8.867 -11.492 1 98.81 87 ALA A O 1
ATOM 685 N N . ALA A 1 88 ? 1.388 -6.805 -12.164 1 98.69 88 ALA A N 1
ATOM 686 C CA . ALA A 1 88 ? 0.468 -6.578 -11.055 1 98.69 88 ALA A CA 1
ATOM 687 C C . ALA A 1 88 ? -0.684 -7.578 -11.086 1 98.69 88 ALA A C 1
ATOM 689 O O . ALA A 1 88 ? -1.031 -8.164 -10.055 1 98.69 88 ALA A O 1
ATOM 690 N N . THR A 1 89 ? -1.265 -7.793 -12.227 1 97.94 89 THR A N 1
ATOM 691 C CA . THR A 1 89 ? -2.379 -8.719 -12.391 1 97.94 89 THR A CA 1
ATOM 692 C C . THR A 1 89 ? -1.945 -10.148 -12.078 1 97.94 89 THR A C 1
ATOM 694 O O . THR A 1 89 ? -2.662 -10.891 -11.398 1 97.94 89 THR A O 1
ATOM 697 N N . LEU A 1 90 ? -0.81 -10.461 -12.555 1 98.62 90 LEU A N 1
ATOM 698 C CA . LEU A 1 90 ? -0.304 -11.812 -12.328 1 98.62 90 LEU A CA 1
ATOM 699 C C . LEU A 1 90 ? 0.039 -12.031 -10.859 1 98.62 90 LEU A C 1
ATOM 701 O O . LEU A 1 90 ? -0.145 -13.125 -10.328 1 98.62 90 LEU A O 1
ATOM 705 N N . LEU A 1 91 ? 0.568 -11.016 -10.211 1 98.62 91 LEU A N 1
ATOM 706 C CA . LEU A 1 91 ? 0.827 -11.094 -8.773 1 98.62 91 LEU A CA 1
ATOM 707 C C . LEU A 1 91 ? -0.463 -11.352 -8 1 98.62 91 LEU A C 1
ATOM 709 O O . LEU A 1 91 ? -0.496 -12.195 -7.105 1 98.62 91 LEU A O 1
ATOM 713 N N . PHE A 1 92 ? -1.496 -10.695 -8.383 1 98.12 92 PHE A N 1
ATOM 714 C CA . PHE A 1 92 ? -2.807 -10.875 -7.766 1 98.12 92 PHE A CA 1
ATOM 715 C C . PHE A 1 92 ? -3.316 -12.289 -7.98 1 98.12 92 PHE A C 1
ATOM 717 O O . PHE A 1 92 ? -3.756 -12.945 -7.031 1 98.12 92 PHE A O 1
ATOM 724 N N . LEU A 1 93 ? -3.238 -12.758 -9.172 1 97.44 93 LEU A N 1
ATOM 725 C CA . LEU A 1 93 ? -3.715 -14.094 -9.508 1 97.44 93 LEU A CA 1
ATOM 726 C C . LEU A 1 93 ? -2.939 -15.164 -8.742 1 97.44 93 LEU A C 1
ATOM 728 O O . LEU A 1 93 ? -3.527 -16.109 -8.227 1 97.44 93 LEU A O 1
ATOM 732 N N . ALA A 1 94 ? -1.667 -14.969 -8.773 1 98.5 94 ALA A N 1
ATOM 733 C CA . ALA A 1 94 ? -0.818 -15.914 -8.062 1 98.5 94 ALA A CA 1
ATOM 734 C C . ALA A 1 94 ? -1.167 -15.961 -6.574 1 98.5 94 ALA A C 1
ATOM 736 O O . ALA A 1 94 ? -1.261 -17.031 -5.984 1 98.5 94 ALA A O 1
ATOM 737 N N . ASP A 1 95 ? -1.368 -14.773 -6.016 1 97.62 95 ASP A N 1
ATOM 738 C CA . ASP A 1 95 ? -1.728 -14.68 -4.605 1 97.62 95 ASP A CA 1
ATOM 739 C C . ASP A 1 95 ? -3.104 -15.289 -4.348 1 97.62 95 ASP A C 1
ATOM 741 O O . ASP A 1 95 ? -3.285 -16.047 -3.383 1 97.62 95 ASP A O 1
ATOM 745 N N . MET A 1 96 ? -4.059 -15.078 -5.156 1 96.56 96 MET A N 1
ATOM 746 C CA . MET A 1 96 ? -5.449 -15.5 -5.008 1 96.56 96 MET A CA 1
ATOM 747 C C . MET A 1 96 ? -5.57 -17.016 -5.113 1 96.56 96 MET A C 1
ATOM 749 O O . MET A 1 96 ? -6.391 -17.625 -4.426 1 96.56 96 MET A O 1
ATOM 753 N N . HIS A 1 97 ? -4.762 -17.562 -5.93 1 95.88 97 HIS A N 1
ATOM 754 C CA . HIS A 1 97 ? -4.941 -18.984 -6.203 1 95.88 97 HIS A CA 1
ATOM 755 C C . HIS A 1 97 ? -3.771 -19.797 -5.668 1 95.88 97 HIS A C 1
ATOM 757 O O . HIS A 1 97 ? -3.512 -20.906 -6.141 1 95.88 97 HIS A O 1
ATOM 763 N N . SER A 1 98 ? -3.016 -19.266 -4.82 1 97.38 98 SER A N 1
ATOM 764 C CA . SER A 1 98 ? -1.922 -19.938 -4.133 1 97.38 98 SER A CA 1
ATOM 765 C C . SER A 1 98 ? -0.927 -20.531 -5.125 1 97.38 98 SER A C 1
ATOM 767 O O . SER A 1 98 ? -0.52 -21.688 -4.992 1 97.38 98 SER A O 1
ATOM 769 N N . ALA A 1 99 ? -0.662 -19.797 -6.156 1 98.12 99 ALA A N 1
ATOM 770 C CA . ALA A 1 99 ? 0.358 -20.172 -7.137 1 98.12 99 ALA A CA 1
ATOM 771 C C . ALA A 1 99 ? 1.733 -19.656 -6.715 1 98.12 99 ALA A C 1
ATOM 773 O O . ALA A 1 99 ? 2.186 -18.609 -7.184 1 98.12 99 ALA A O 1
ATOM 774 N N . ASP A 1 100 ? 2.459 -20.391 -5.98 1 98 100 ASP A N 1
ATOM 775 C CA . ASP A 1 100 ? 3.629 -19.938 -5.242 1 98 100 ASP A CA 1
ATOM 776 C C . ASP A 1 100 ? 4.805 -19.672 -6.18 1 98 100 ASP A C 1
ATOM 778 O O . ASP A 1 100 ? 5.535 -18.688 -6.008 1 98 100 ASP A O 1
ATOM 782 N N . GLN A 1 101 ? 4.965 -20.531 -7.133 1 98.19 101 GLN A N 1
ATOM 783 C CA . GLN A 1 101 ? 6.074 -20.359 -8.062 1 98.19 101 GLN A CA 1
ATOM 784 C C . GLN A 1 101 ? 5.883 -19.109 -8.914 1 98.19 101 GLN A C 1
ATOM 786 O O . GLN A 1 101 ? 6.828 -18.344 -9.133 1 98.19 101 GLN A O 1
ATOM 791 N N . LEU A 1 102 ? 4.734 -18.953 -9.359 1 98.75 102 LEU A N 1
ATOM 792 C CA . LEU A 1 102 ? 4.414 -17.766 -10.141 1 98.75 102 LEU A CA 1
ATOM 793 C C . LEU A 1 102 ? 4.57 -16.5 -9.297 1 98.75 102 LEU A C 1
ATOM 795 O O . LEU A 1 102 ? 5.117 -15.508 -9.766 1 98.75 102 LEU A O 1
ATOM 799 N N . LYS A 1 103 ? 4.086 -16.547 -8.07 1 98.62 103 LYS A N 1
ATOM 800 C CA . LYS A 1 103 ? 4.168 -15.391 -7.18 1 98.62 103 LYS A CA 1
ATOM 801 C C . LYS A 1 103 ? 5.621 -14.977 -6.953 1 98.62 103 LYS A C 1
ATOM 803 O O . LYS A 1 103 ? 5.949 -13.789 -7.023 1 98.62 103 LYS A O 1
ATOM 808 N N . ARG A 1 104 ? 6.445 -15.953 -6.711 1 98.31 104 ARG A N 1
ATOM 809 C CA . ARG A 1 104 ? 7.863 -15.688 -6.484 1 98.31 104 ARG A CA 1
ATOM 810 C C . ARG A 1 104 ? 8.5 -15.047 -7.711 1 98.31 104 ARG A C 1
ATOM 812 O O . ARG A 1 104 ? 9.242 -14.062 -7.594 1 98.31 104 ARG A O 1
ATOM 819 N N . LEU A 1 105 ? 8.227 -15.633 -8.828 1 98.69 105 LEU A N 1
ATOM 820 C CA . LEU A 1 105 ? 8.781 -15.133 -10.078 1 98.69 105 LEU A CA 1
ATOM 821 C C . LEU A 1 105 ? 8.344 -13.695 -10.336 1 98.69 105 LEU A C 1
ATOM 823 O O . LEU A 1 105 ? 9.164 -12.844 -10.688 1 98.69 105 LEU A O 1
ATOM 827 N N . VAL A 1 106 ? 7.102 -13.43 -10.188 1 98.81 106 VAL A N 1
ATOM 828 C CA . VAL A 1 106 ? 6.555 -12.102 -10.453 1 98.81 106 VAL A CA 1
ATOM 829 C C . VAL A 1 106 ? 7.098 -11.102 -9.43 1 98.81 106 VAL A C 1
ATOM 831 O O . VAL A 1 106 ? 7.441 -9.969 -9.781 1 98.81 106 VAL A O 1
ATOM 834 N N . MET A 1 107 ? 7.168 -11.477 -8.156 1 98.38 107 MET A N 1
ATOM 835 C CA . MET A 1 107 ? 7.75 -10.641 -7.109 1 98.38 107 MET A CA 1
ATOM 836 C C . MET A 1 107 ? 9.164 -10.211 -7.477 1 98.38 107 MET A C 1
ATOM 838 O O . MET A 1 107 ? 9.516 -9.039 -7.371 1 98.38 107 MET A O 1
ATOM 842 N N . ASP A 1 108 ? 9.93 -11.125 -7.891 1 98.06 108 ASP A N 1
ATOM 843 C CA . ASP A 1 108 ? 11.305 -10.828 -8.281 1 98.06 108 ASP A CA 1
ATOM 844 C C . ASP A 1 108 ? 11.344 -9.867 -9.469 1 98.06 108 ASP A C 1
ATOM 846 O O . ASP A 1 108 ? 12.172 -8.953 -9.5 1 98.06 108 ASP A O 1
ATOM 850 N N . PHE A 1 109 ? 10.516 -10.133 -10.422 1 98.69 109 PHE A N 1
ATOM 851 C CA . PHE A 1 109 ? 10.43 -9.242 -11.57 1 98.69 109 PHE A CA 1
ATOM 852 C C . PHE A 1 109 ? 10.07 -7.824 -11.133 1 98.69 109 PHE A C 1
ATOM 854 O O . PHE A 1 109 ? 10.68 -6.855 -11.586 1 98.69 109 PHE A O 1
ATOM 861 N N . VAL A 1 110 ? 9.094 -7.684 -10.234 1 98.44 110 VAL A N 1
ATOM 862 C CA . VAL A 1 110 ? 8.609 -6.387 -9.766 1 98.44 110 VAL A CA 1
ATOM 863 C C . VAL A 1 110 ? 9.727 -5.637 -9.055 1 98.44 110 VAL A C 1
ATOM 865 O O . VAL A 1 110 ? 9.914 -4.438 -9.273 1 98.44 110 VAL A O 1
ATOM 868 N N . LYS A 1 111 ? 10.453 -6.309 -8.234 1 96.31 111 LYS A N 1
ATOM 869 C CA . LYS A 1 111 ? 11.547 -5.672 -7.508 1 96.31 111 LYS A CA 1
ATOM 870 C C . LYS A 1 111 ? 12.594 -5.117 -8.469 1 96.31 111 LYS A C 1
ATOM 872 O O . LYS A 1 111 ? 13.133 -4.027 -8.25 1 96.31 111 LYS A O 1
ATOM 877 N N . THR A 1 112 ? 12.836 -5.875 -9.531 1 95.5 112 THR A N 1
ATOM 878 C CA . THR A 1 112 ? 13.859 -5.523 -10.508 1 95.5 112 THR A CA 1
ATOM 879 C C . THR A 1 112 ? 13.375 -4.395 -11.414 1 95.5 112 THR A C 1
ATOM 881 O O . THR A 1 112 ? 14.172 -3.555 -11.844 1 95.5 112 THR A O 1
ATOM 884 N N . HIS A 1 113 ? 12.125 -4.379 -11.727 1 97.12 113 HIS A N 1
ATOM 885 C CA . HIS A 1 113 ? 11.555 -3.412 -12.656 1 97.12 113 HIS A CA 1
ATOM 886 C C . HIS A 1 113 ? 10.508 -2.537 -11.977 1 97.12 113 HIS A C 1
ATOM 888 O O . HIS A 1 113 ? 9.461 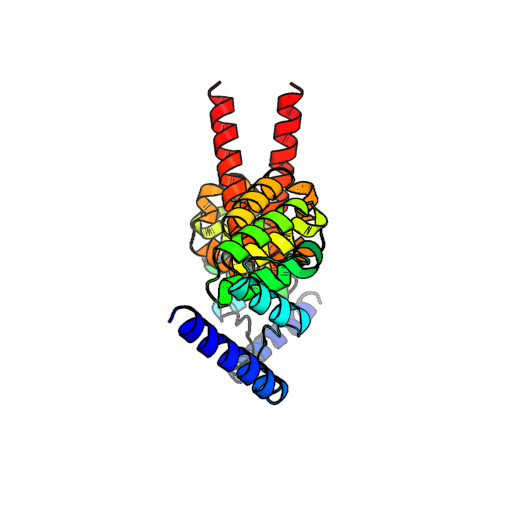-2.248 -12.555 1 97.12 113 HIS A O 1
ATOM 894 N N . VAL A 1 114 ? 10.844 -2.178 -10.734 1 97.5 114 VAL A N 1
ATOM 895 C CA . VAL A 1 114 ? 9.867 -1.563 -9.844 1 97.5 114 VAL A CA 1
ATOM 896 C C . VAL A 1 114 ? 9.375 -0.247 -10.445 1 97.5 114 VAL A C 1
ATOM 898 O O . VAL A 1 114 ? 8.18 0.053 -10.406 1 97.5 114 VAL A O 1
ATOM 901 N N . LYS A 1 115 ? 10.148 0.581 -11.062 1 96.19 115 LYS A N 1
ATOM 902 C CA . LYS A 1 115 ? 9.789 1.886 -11.617 1 96.19 115 LYS A CA 1
ATOM 903 C C . LYS A 1 115 ? 8.773 1.746 -12.742 1 96.19 115 LYS A C 1
ATOM 905 O O . LYS A 1 115 ? 7.848 2.555 -12.852 1 96.19 115 LYS A O 1
ATOM 910 N N . ASP A 1 116 ? 8.977 0.725 -13.531 1 97.88 116 ASP A N 1
ATOM 911 C CA . ASP A 1 116 ? 8.109 0.501 -14.68 1 97.88 116 ASP A CA 1
ATOM 912 C C . ASP A 1 116 ? 6.77 -0.098 -14.25 1 97.88 116 ASP A C 1
ATOM 914 O O . ASP A 1 116 ? 5.73 0.2 -14.844 1 97.88 116 ASP A O 1
ATOM 918 N N . VAL A 1 117 ? 6.762 -0.914 -13.258 1 98.56 117 VAL A N 1
ATOM 919 C CA . VAL A 1 117 ? 5.57 -1.642 -12.836 1 98.56 117 VAL A CA 1
ATOM 920 C C . VAL A 1 117 ? 4.641 -0.708 -12.062 1 98.56 117 VAL A C 1
ATOM 922 O O . VAL A 1 117 ? 3.422 -0.749 -12.234 1 98.56 117 VAL A O 1
ATOM 925 N N . MET A 1 118 ? 5.184 0.157 -11.25 1 97.88 118 MET A N 1
ATOM 926 C CA . MET A 1 118 ? 4.406 0.948 -10.297 1 97.88 118 MET A CA 1
ATOM 927 C C . MET A 1 118 ? 3.586 2.012 -11.023 1 97.88 118 MET A C 1
ATOM 929 O O . MET A 1 118 ? 2.646 2.57 -10.453 1 97.88 118 MET A O 1
ATOM 933 N N . VAL A 1 119 ? 3.842 2.334 -12.289 1 97.44 119 VAL A N 1
ATOM 934 C CA . VAL A 1 119 ? 3.139 3.393 -13.008 1 97.44 119 VAL A CA 1
ATOM 935 C C . VAL A 1 119 ? 2.004 2.793 -13.836 1 97.44 119 VAL A C 1
ATOM 937 O O . VAL A 1 119 ? 1.239 3.521 -14.469 1 97.44 119 VAL A O 1
ATOM 940 N N . THR A 1 120 ? 1.902 1.52 -13.922 1 98.19 120 THR A N 1
ATOM 941 C CA . THR A 1 120 ? 0.882 0.852 -14.719 1 98.19 120 THR A CA 1
ATOM 942 C C . THR A 1 120 ? -0.489 0.975 -14.055 1 98.19 120 THR A C 1
ATOM 944 O O . THR A 1 120 ? -0.583 1.176 -12.844 1 98.19 120 THR A O 1
ATOM 947 N N . SER A 1 121 ? -1.561 0.84 -14.867 1 98.12 121 SER A N 1
ATOM 948 C CA . SER A 1 121 ? -2.928 0.824 -14.352 1 98.12 121 SER A CA 1
ATOM 949 C C . SER A 1 121 ? -3.178 -0.398 -13.477 1 98.12 121 SER A C 1
ATOM 951 O O . SER A 1 121 ? -3.938 -0.329 -12.508 1 98.12 121 SER A O 1
ATOM 953 N N . GLY A 1 122 ? -2.482 -1.485 -13.828 1 98.19 122 GLY A N 1
ATOM 954 C CA . GLY A 1 122 ? -2.607 -2.691 -13.023 1 98.19 122 GLY A CA 1
ATOM 955 C C . GLY A 1 122 ? -2.119 -2.512 -11.602 1 98.19 122 GLY A C 1
ATOM 956 O O . GLY A 1 122 ? -2.746 -3.002 -10.656 1 98.19 122 GLY A O 1
ATOM 957 N N . TRP A 1 123 ? -1.086 -1.776 -11.469 1 98.5 123 TRP A N 1
ATOM 958 C CA . TRP A 1 123 ? -0.539 -1.516 -10.141 1 98.5 123 TRP A CA 1
ATOM 959 C C . TRP A 1 123 ? -1.491 -0.653 -9.32 1 98.5 123 TRP A C 1
ATOM 961 O O . TRP A 1 123 ? -1.724 -0.925 -8.141 1 98.5 123 TRP A O 1
ATOM 971 N N . LYS A 1 124 ? -2.014 0.311 -9.922 1 97.69 124 LYS A N 1
ATOM 972 C CA . LYS A 1 124 ? -2.979 1.179 -9.258 1 97.69 124 LYS A CA 1
ATOM 973 C C . LYS A 1 124 ? -4.184 0.384 -8.766 1 97.69 124 LYS A C 1
ATOM 975 O O . LYS A 1 124 ? -4.641 0.571 -7.633 1 97.69 124 LYS A O 1
ATOM 980 N N . THR A 1 125 ? -4.684 -0.45 -9.617 1 97.81 125 THR A N 1
ATOM 981 C CA . THR A 1 125 ? -5.816 -1.299 -9.266 1 97.81 125 THR A CA 1
ATOM 982 C C . THR A 1 125 ? -5.461 -2.227 -8.102 1 97.81 125 THR A C 1
ATOM 984 O O . THR A 1 125 ? -6.246 -2.383 -7.168 1 97.81 125 THR A O 1
ATOM 987 N N . LEU A 1 126 ? -4.312 -2.814 -8.195 1 97.88 126 LEU A N 1
ATOM 988 C CA . LEU A 1 126 ? -3.854 -3.717 -7.145 1 97.88 126 LEU A CA 1
ATOM 989 C C . LEU A 1 126 ? -3.732 -2.984 -5.812 1 97.88 126 LEU A C 1
ATOM 991 O O . LEU A 1 126 ? -4.086 -3.529 -4.766 1 97.88 126 LEU A O 1
ATOM 995 N N . THR A 1 127 ? -3.195 -1.788 -5.84 1 97.5 127 THR A N 1
ATOM 996 C CA . THR A 1 127 ? -3.029 -0.958 -4.652 1 97.5 127 THR A CA 1
ATOM 997 C C . THR A 1 127 ? -4.367 -0.744 -3.953 1 97.5 127 THR A C 1
ATOM 999 O O . THR A 1 127 ? -4.449 -0.822 -2.725 1 97.5 127 THR A O 1
ATOM 1002 N N . GLN A 1 128 ? -5.387 -0.584 -4.691 1 95.88 128 GLN A N 1
ATOM 1003 C CA . GLN A 1 128 ? -6.719 -0.317 -4.156 1 95.88 128 GLN A CA 1
ATOM 1004 C C . GLN A 1 128 ? -7.383 -1.602 -3.672 1 95.88 128 GLN A C 1
ATOM 1006 O O . GLN A 1 128 ? -8.047 -1.609 -2.633 1 95.88 128 GLN A O 1
ATOM 1011 N N . ARG A 1 129 ? -7.148 -2.621 -4.395 1 95.25 129 ARG A N 1
ATOM 1012 C CA . ARG A 1 129 ? -7.918 -3.836 -4.16 1 95.25 129 ARG A CA 1
ATOM 1013 C C . ARG A 1 129 ? -7.223 -4.738 -3.145 1 95.25 129 ARG A C 1
ATOM 1015 O O . ARG A 1 129 ? -7.879 -5.441 -2.377 1 95.25 129 ARG A O 1
ATOM 1022 N N . ARG A 1 130 ? -5.957 -4.727 -3.174 1 96.94 130 ARG A N 1
ATOM 1023 C CA . ARG A 1 130 ? -5.184 -5.621 -2.318 1 96.94 130 ARG A CA 1
ATOM 1024 C C . ARG A 1 130 ? -3.979 -4.902 -1.723 1 96.94 130 ARG A C 1
ATOM 1026 O O . ARG A 1 130 ? -2.834 -5.227 -2.043 1 96.94 130 ARG A O 1
ATOM 1033 N N . PRO A 1 131 ? -4.219 -3.979 -0.799 1 97.06 131 PRO A N 1
ATOM 1034 C CA . PRO A 1 131 ? -3.117 -3.197 -0.233 1 97.06 131 PRO A CA 1
ATOM 1035 C C . PRO A 1 131 ? -2.098 -4.062 0.504 1 97.06 131 PRO A C 1
ATOM 1037 O O . PRO A 1 131 ? -0.916 -3.717 0.563 1 97.06 131 PRO A O 1
ATOM 1040 N N . GLN A 1 132 ? -2.523 -5.172 1 1 96.75 132 GLN A N 1
ATOM 1041 C CA . GLN A 1 132 ? -1.61 -6.059 1.713 1 96.75 132 GLN A CA 1
ATOM 1042 C C . GLN A 1 132 ? -0.546 -6.621 0.774 1 96.75 132 GLN A C 1
ATOM 1044 O O . GLN A 1 132 ? 0.593 -6.852 1.185 1 96.75 132 GLN A O 1
ATOM 1049 N N . LEU A 1 133 ? -0.915 -6.867 -0.456 1 97.44 133 LEU A N 1
ATOM 1050 C CA . LEU A 1 133 ? 0.038 -7.375 -1.438 1 97.44 133 LEU A CA 1
ATOM 1051 C C . LEU A 1 133 ? 1.063 -6.305 -1.802 1 97.44 133 LEU A C 1
ATOM 1053 O O . LEU A 1 133 ? 2.244 -6.609 -1.985 1 97.44 133 LEU A O 1
ATOM 1057 N N . ILE A 1 134 ? 0.59 -5.094 -1.906 1 97.75 134 ILE A N 1
ATOM 1058 C CA . ILE A 1 134 ? 1.483 -3.973 -2.174 1 97.75 134 ILE A CA 1
ATOM 1059 C C . ILE A 1 134 ? 2.479 -3.82 -1.025 1 97.75 134 ILE A C 1
ATOM 1061 O O . ILE A 1 134 ? 3.67 -3.6 -1.252 1 97.75 134 ILE A O 1
ATOM 1065 N N . ASP A 1 135 ? 1.958 -3.91 0.19 1 97.75 135 ASP A N 1
ATOM 1066 C CA . ASP A 1 135 ? 2.826 -3.842 1.36 1 97.75 135 ASP A CA 1
ATOM 1067 C C . ASP A 1 135 ? 3.883 -4.945 1.327 1 97.75 135 ASP A C 1
ATOM 1069 O O . ASP A 1 135 ? 5.031 -4.723 1.711 1 97.75 135 ASP A O 1
ATOM 1073 N N . GLU A 1 136 ? 3.453 -6.148 0.944 1 97.69 136 GLU A N 1
ATOM 1074 C CA . GLU A 1 136 ? 4.391 -7.262 0.842 1 97.69 136 GLU A CA 1
ATOM 1075 C C . GLU A 1 136 ? 5.508 -6.957 -0.15 1 97.69 136 GLU A C 1
ATOM 1077 O O . GLU A 1 136 ? 6.68 -7.227 0.124 1 97.69 136 GLU A O 1
ATOM 1082 N N . VAL A 1 137 ? 5.18 -6.438 -1.305 1 98.12 137 VAL A N 1
ATOM 1083 C CA . VAL A 1 137 ? 6.164 -6.066 -2.314 1 98.12 137 VAL A CA 1
ATOM 1084 C C . VAL A 1 137 ? 7.098 -4.992 -1.758 1 98.12 137 VAL A C 1
ATOM 1086 O O . VAL A 1 137 ? 8.32 -5.082 -1.909 1 98.12 137 VAL A O 1
ATOM 1089 N N . PHE A 1 138 ? 6.535 -3.984 -1.1 1 98 138 PHE A N 1
ATOM 1090 C CA . PHE A 1 138 ? 7.297 -2.877 -0.534 1 98 138 PHE A CA 1
ATOM 1091 C C . PHE A 1 138 ? 8.297 -3.383 0.498 1 98 138 PHE A C 1
ATOM 1093 O O . PHE A 1 138 ? 9.469 -2.988 0.481 1 98 138 PHE A O 1
ATOM 1100 N N . ARG A 1 139 ? 7.867 -4.219 1.383 1 96.69 139 ARG A N 1
ATOM 1101 C CA . ARG A 1 139 ? 8.742 -4.762 2.42 1 96.69 139 ARG A CA 1
ATOM 1102 C C . ARG A 1 139 ? 9.898 -5.543 1.807 1 96.69 139 ARG A C 1
ATOM 1104 O O . ARG A 1 139 ? 11.047 -5.371 2.207 1 96.69 139 ARG A O 1
ATOM 1111 N N . ALA A 1 140 ? 9.555 -6.383 0.859 1 96.5 140 ALA A N 1
ATOM 1112 C CA . ALA A 1 140 ? 10.594 -7.168 0.199 1 96.5 140 ALA A CA 1
ATOM 1113 C C . ALA A 1 140 ? 11.602 -6.262 -0.511 1 96.5 140 ALA A C 1
ATOM 1115 O O . ALA A 1 140 ? 12.812 -6.488 -0.436 1 96.5 140 ALA A O 1
ATOM 1116 N N . PHE A 1 141 ? 11.109 -5.285 -1.208 1 96.88 141 PHE A N 1
ATOM 1117 C CA . PHE A 1 141 ? 11.945 -4.328 -1.927 1 96.88 141 PHE A CA 1
ATOM 1118 C C . PHE A 1 141 ? 12.844 -3.564 -0.964 1 96.88 141 PHE A C 1
ATOM 1120 O O . PHE A 1 141 ? 14.047 -3.428 -1.205 1 96.88 141 PHE A O 1
ATOM 1127 N N . ALA A 1 142 ? 12.234 -3.037 0.102 1 95.25 142 ALA A N 1
ATOM 1128 C CA . ALA A 1 142 ? 12.969 -2.244 1.089 1 95.25 142 ALA A CA 1
ATOM 1129 C C . ALA A 1 142 ? 14.055 -3.072 1.763 1 95.25 142 ALA A C 1
ATOM 1131 O O . ALA A 1 142 ? 15.188 -2.605 1.927 1 95.25 142 ALA A O 1
ATOM 1132 N N . ILE A 1 143 ? 13.734 -4.246 2.182 1 93.5 143 ILE A N 1
ATOM 1133 C CA . ILE A 1 143 ? 14.688 -5.125 2.857 1 93.5 143 ILE A CA 1
ATOM 1134 C C . ILE A 1 143 ? 15.875 -5.398 1.941 1 93.5 143 ILE A C 1
ATOM 1136 O O . ILE A 1 143 ? 17.031 -5.301 2.363 1 93.5 143 ILE A O 1
ATOM 1140 N N . GLU A 1 144 ? 15.617 -5.746 0.753 1 92.38 144 GLU A N 1
ATOM 1141 C CA . GLU A 1 144 ? 16.672 -6.062 -0.209 1 92.38 144 GLU A CA 1
ATOM 1142 C C . GLU A 1 144 ? 17.578 -4.855 -0.454 1 92.38 144 GLU A C 1
ATOM 1144 O O . GLU A 1 144 ? 18.797 -4.996 -0.538 1 92.38 144 GLU A O 1
ATOM 1149 N N . ARG A 1 145 ? 16.984 -3.686 -0.589 1 89.5 145 ARG A N 1
ATOM 1150 C CA . ARG A 1 145 ? 17.766 -2.486 -0.887 1 89.5 145 ARG A CA 1
ATOM 1151 C C . ARG A 1 145 ? 18.562 -2.033 0.33 1 89.5 145 ARG A C 1
ATOM 1153 O O . ARG A 1 145 ? 19.672 -1.513 0.193 1 89.5 145 ARG A O 1
ATOM 1160 N N . CYS A 1 146 ? 18.016 -2.166 1.503 1 87.38 146 CYS A N 1
ATOM 1161 C CA . CYS A 1 146 ? 18.719 -1.806 2.732 1 87.38 146 CYS A CA 1
ATOM 1162 C C . CYS A 1 146 ? 19.906 -2.725 2.971 1 87.38 146 CYS A C 1
ATOM 1164 O O . CYS A 1 146 ? 20.953 -2.277 3.439 1 87.38 146 CYS A O 1
ATOM 1166 N N . LEU A 1 147 ? 19.812 -3.955 2.641 1 83.88 147 LEU A N 1
ATOM 1167 C CA . LEU A 1 147 ? 20.906 -4.914 2.773 1 83.88 147 LEU A CA 1
ATOM 1168 C C . LEU A 1 147 ? 22 -4.629 1.758 1 83.88 147 LEU A C 1
ATOM 1170 O O . LEU A 1 147 ? 23.188 -4.73 2.076 1 83.88 147 LEU A O 1
ATOM 1174 N N . ARG A 1 148 ? 21.656 -4.27 0.613 1 81.5 148 ARG A N 1
ATOM 1175 C CA . ARG A 1 148 ? 22.641 -3.982 -0.429 1 81.5 148 ARG A CA 1
ATOM 1176 C C . ARG A 1 148 ? 23.438 -2.729 -0.097 1 81.5 148 ARG A C 1
ATOM 1178 O O . ARG A 1 148 ? 24.641 -2.654 -0.385 1 81.5 148 ARG A O 1
ATOM 1185 N N . GLU A 1 149 ? 22.828 -1.723 0.496 1 79.31 149 GLU A N 1
ATOM 1186 C CA . GLU A 1 149 ? 23.531 -0.492 0.873 1 79.31 149 GLU A CA 1
ATOM 1187 C C . GLU A 1 149 ? 24.516 -0.74 2.008 1 79.31 149 GLU A C 1
ATOM 1189 O O . GLU A 1 149 ? 25.594 -0.143 2.039 1 79.31 149 GLU A O 1
ATOM 1194 N N . THR A 1 150 ? 24.172 -1.583 2.965 1 74.88 150 THR A N 1
ATOM 1195 C CA . THR A 1 150 ? 25.078 -1.922 4.055 1 74.88 150 THR A CA 1
ATOM 1196 C C . THR A 1 150 ? 26.281 -2.699 3.537 1 74.88 150 THR A C 1
ATOM 1198 O O . THR A 1 150 ? 27.406 -2.512 4.016 1 74.88 150 THR A O 1
ATOM 1201 N N . CYS A 1 151 ? 26.031 -3.57 2.588 1 66.25 151 CYS A N 1
ATOM 1202 C CA . CYS A 1 151 ? 27.094 -4.371 1.999 1 66.25 151 CYS A CA 1
ATOM 1203 C C . CYS A 1 151 ? 28.047 -3.498 1.177 1 66.25 151 CYS A C 1
ATOM 1205 O O . CYS A 1 151 ? 29.25 -3.729 1.162 1 66.25 151 CYS A O 1
ATOM 1207 N N . GLN A 1 152 ? 27.625 -2.504 0.579 1 65.19 152 GLN A N 1
ATOM 1208 C CA . GLN A 1 152 ? 28.469 -1.614 -0.212 1 65.19 152 GLN A CA 1
ATOM 1209 C C . GLN A 1 152 ? 29.312 -0.718 0.686 1 65.19 152 GLN A C 1
ATOM 1211 O O . GLN A 1 152 ? 30.438 -0.332 0.316 1 65.19 152 GLN A O 1
ATOM 1216 N N . GLN A 1 153 ? 28.766 -0.307 1.852 1 61.09 153 GLN A N 1
ATOM 1217 C CA . GLN A 1 153 ? 29.562 0.496 2.775 1 61.09 153 GLN A CA 1
ATOM 1218 C C . GLN A 1 153 ? 30.672 -0.335 3.41 1 61.09 153 GLN A C 1
ATOM 1220 O O . GLN A 1 153 ? 31.703 0.204 3.805 1 61.09 153 GLN A O 1
ATOM 1225 N N . ASP A 1 154 ? 30.484 -1.578 3.512 1 55.34 154 ASP A N 1
ATOM 1226 C CA . ASP A 1 154 ? 31.469 -2.486 4.098 1 55.34 154 ASP A CA 1
ATOM 1227 C C . ASP A 1 154 ? 32.438 -2.979 3.043 1 55.34 154 ASP A C 1
ATOM 1229 O O . ASP A 1 154 ? 33.438 -3.637 3.373 1 55.34 154 ASP A O 1
ATOM 1233 N N . CYS A 1 155 ? 32.25 -2.709 1.829 1 43.03 155 CYS A N 1
ATOM 1234 C CA . CYS A 1 155 ? 33.281 -3.043 0.855 1 43.03 155 CYS A CA 1
ATOM 1235 C C . CYS A 1 155 ? 34.25 -1.872 0.644 1 43.03 155 CYS A C 1
ATOM 1237 O O . CYS A 1 155 ? 33.812 -0.717 0.609 1 43.03 155 CYS A O 1
ATOM 1239 N N . MET B 1 1 ? -13.82 45.719 12.711 1 27.86 1 MET B N 1
ATOM 1240 C CA . MET B 1 1 ? -14.305 45.094 11.477 1 27.86 1 MET B CA 1
ATOM 1241 C C . MET B 1 1 ? -13.805 43.656 11.352 1 27.86 1 MET B C 1
ATOM 1243 O O . MET B 1 1 ? -14.531 42.781 10.891 1 27.86 1 MET B O 1
ATOM 1247 N N . ILE B 1 2 ? -12.516 43.406 11.617 1 38.75 2 ILE B N 1
ATOM 1248 C CA . ILE B 1 2 ? -11.727 42.188 11.555 1 38.75 2 ILE B CA 1
ATOM 1249 C C . ILE B 1 2 ? -12.297 41.156 12.523 1 38.75 2 ILE B C 1
ATOM 1251 O O . ILE B 1 2 ? -12.375 39.969 12.195 1 38.75 2 ILE B O 1
ATOM 1255 N N . LEU B 1 3 ? -12.75 41.688 13.641 1 40.97 3 LEU B N 1
ATOM 1256 C CA . LEU B 1 3 ? -13.344 40.875 14.703 1 40.97 3 LEU B CA 1
ATOM 1257 C C . LEU B 1 3 ? -14.688 40.281 14.266 1 40.97 3 LEU B C 1
ATOM 1259 O O . LEU B 1 3 ? -15.148 39.312 14.836 1 40.97 3 LEU B O 1
ATOM 1263 N N . SER B 1 4 ? -15.414 40.969 13.391 1 45.44 4 SER B N 1
ATOM 1264 C CA . SER B 1 4 ? -16.766 40.594 12.984 1 45.44 4 SER B CA 1
ATOM 1265 C C . SER B 1 4 ? -16.781 39.281 12.211 1 45.44 4 SER B C 1
ATOM 1267 O O . SER B 1 4 ? -17.719 38.5 12.336 1 45.44 4 SER B O 1
ATOM 1269 N N . ALA B 1 5 ? -15.898 39.156 11.18 1 43.31 5 ALA B N 1
ATOM 1270 C CA . ALA B 1 5 ? -15.891 37.938 10.359 1 43.31 5 ALA B CA 1
ATOM 1271 C C . ALA B 1 5 ? -15.508 36.719 11.188 1 43.31 5 ALA B C 1
ATOM 1273 O O . ALA B 1 5 ? -16.016 35.625 10.953 1 43.31 5 ALA B O 1
ATOM 1274 N N . ARG B 1 6 ? -14.57 36.812 12 1 44.56 6 ARG B N 1
ATOM 1275 C CA . ARG B 1 6 ? -14.148 35.781 12.938 1 44.56 6 ARG B CA 1
ATOM 1276 C C . ARG B 1 6 ? -15.289 35.406 13.867 1 44.56 6 ARG B C 1
ATOM 1278 O O . ARG B 1 6 ? -15.328 34.281 14.359 1 44.56 6 ARG B O 1
ATOM 1285 N N . SER B 1 7 ? -16.109 36.344 14.148 1 48.97 7 SER B N 1
ATOM 1286 C CA . SER B 1 7 ? -17.219 36.188 15.086 1 48.97 7 SER B CA 1
ATOM 1287 C C . SER B 1 7 ? -18.312 35.281 14.492 1 48.97 7 SER B C 1
ATOM 1289 O O . SER B 1 7 ? -18.953 34.531 15.219 1 48.97 7 SER B O 1
ATOM 1291 N N . VAL B 1 8 ? -18.562 35.469 13.25 1 50 8 VAL B N 1
ATOM 1292 C CA . VAL B 1 8 ? -19.656 34.688 12.672 1 50 8 VAL B CA 1
ATOM 1293 C C . VAL B 1 8 ? -19.281 33.188 12.688 1 50 8 VAL B C 1
ATOM 1295 O O . VAL B 1 8 ? -20.125 32.344 13.008 1 50 8 VAL B O 1
ATOM 1298 N N . VAL B 1 9 ? -18.109 32.906 12.469 1 49.19 9 VAL B N 1
ATOM 1299 C CA . VAL B 1 9 ? -17.672 31.516 12.469 1 49.19 9 VAL B CA 1
ATOM 1300 C C . VAL B 1 9 ? -17.703 30.969 13.891 1 49.19 9 VAL B C 1
ATOM 1302 O O . VAL B 1 9 ? -18.172 29.844 14.125 1 49.19 9 VAL B O 1
ATOM 1305 N N . PHE B 1 10 ? -17.312 31.766 14.836 1 52.06 10 PHE B N 1
ATOM 1306 C CA . PHE B 1 10 ? -17.359 31.344 16.234 1 52.06 10 PHE B CA 1
ATO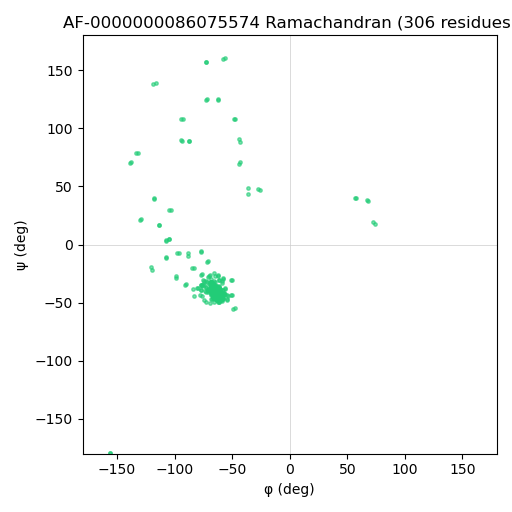M 1307 C C . PHE B 1 10 ? -18.797 31.078 16.672 1 52.06 10 PHE B C 1
ATOM 1309 O O . PHE B 1 10 ? -19.078 30.078 17.312 1 52.06 10 PHE B O 1
ATOM 1316 N N . ALA B 1 11 ? -19.562 32.031 16.328 1 52.66 11 ALA B N 1
ATOM 1317 C CA . ALA B 1 11 ? -20.953 31.812 16.703 1 52.66 11 ALA B CA 1
ATOM 1318 C C . ALA B 1 11 ? -21.516 30.578 16 1 52.66 11 ALA B C 1
ATOM 1320 O O . ALA B 1 11 ? -22.266 29.797 16.609 1 52.66 11 ALA B O 1
ATOM 1321 N N . SER B 1 12 ? -21.156 30.328 14.828 1 52.91 12 SER B N 1
ATOM 1322 C CA . SER B 1 12 ? -21.625 29.172 14.086 1 52.91 12 SER B CA 1
ATOM 1323 C C . SER B 1 12 ? -20.953 27.891 14.578 1 52.91 12 SER B C 1
ATOM 1325 O O . SER B 1 12 ? -21.562 26.812 14.555 1 52.91 12 SER B O 1
ATOM 1327 N N . MET B 1 13 ? -19.703 27.984 15.055 1 54.53 13 MET B N 1
ATOM 1328 C CA . MET B 1 13 ? -19 26.812 15.586 1 54.53 13 MET B CA 1
ATOM 1329 C C . MET B 1 13 ? -19.672 26.328 16.875 1 54.53 13 MET B C 1
ATOM 1331 O O . MET B 1 13 ? -19.859 25.125 17.047 1 54.53 13 MET B O 1
ATOM 1335 N N . PHE B 1 14 ? -20 27.297 17.766 1 53.03 14 PHE B N 1
ATOM 1336 C CA . PHE B 1 14 ? -20.656 26.906 19.016 1 53.03 14 PHE B CA 1
ATOM 1337 C C . PHE B 1 14 ? -22.078 26.406 18.75 1 53.03 14 PHE B C 1
ATOM 1339 O O . PHE B 1 14 ? -22.547 25.484 19.406 1 53.03 14 PHE B O 1
ATOM 1346 N N . GLU B 1 15 ? -22.656 26.969 17.828 1 51.94 15 GLU B N 1
ATOM 1347 C CA . GLU B 1 15 ? -24 26.516 17.5 1 51.94 15 GLU B CA 1
ATOM 1348 C C . GLU B 1 15 ? -23.953 25.125 16.859 1 51.94 15 GLU B C 1
ATOM 1350 O O . GLU B 1 15 ? -24.812 24.281 17.141 1 51.94 15 GLU B O 1
ATOM 1355 N N . TYR B 1 16 ? -23.031 24.875 16.047 1 48.97 16 TYR B N 1
ATOM 1356 C CA . TYR B 1 16 ? -22.891 23.578 15.422 1 48.97 16 TYR B CA 1
ATOM 1357 C C . TYR B 1 16 ? -22.5 22.516 16.438 1 48.97 16 TYR B C 1
ATOM 1359 O O . TYR B 1 16 ? -23.031 21.391 16.422 1 48.97 16 TYR B O 1
ATOM 1367 N N . GLU B 1 17 ? -21.703 22.781 17.391 1 50.94 17 GLU B N 1
ATOM 1368 C CA . GLU B 1 17 ? -21.375 21.844 18.453 1 50.94 17 GLU B CA 1
ATOM 1369 C C . GLU B 1 17 ? -22.594 21.547 19.328 1 50.94 17 GLU B C 1
ATOM 1371 O O . GLU B 1 17 ? -22.797 20.422 19.766 1 50.94 17 GLU B O 1
ATOM 1376 N N . MET B 1 18 ? -23.328 22.594 19.516 1 48.78 18 MET B N 1
ATOM 1377 C CA . MET B 1 18 ? -24.531 22.375 20.297 1 48.78 18 MET B CA 1
ATOM 1378 C C . MET B 1 18 ? -25.531 21.5 19.531 1 48.78 18 MET B C 1
ATOM 1380 O O . MET B 1 18 ? -26.156 20.609 20.094 1 48.78 18 MET B O 1
ATOM 1384 N N . GLU B 1 19 ? -25.656 21.75 18.297 1 47.91 19 GLU B N 1
ATOM 1385 C CA . GLU B 1 19 ? -26.609 20.938 17.531 1 47.91 19 GLU B CA 1
ATOM 1386 C C . GLU B 1 19 ? -26.062 19.531 17.281 1 47.91 19 GLU B C 1
ATOM 1388 O O . GLU B 1 19 ? -26.812 18.562 17.344 1 47.91 19 GLU B O 1
ATOM 1393 N N . GLU B 1 20 ? -24.797 19.359 16.828 1 47.59 20 GLU B N 1
ATOM 1394 C CA . GLU B 1 20 ? -24.297 18.016 16.547 1 47.59 20 GLU B CA 1
ATOM 1395 C C . GLU B 1 20 ? -24.234 17.172 17.812 1 47.59 20 GLU B C 1
ATOM 1397 O O . GLU B 1 20 ? -24.422 15.961 17.766 1 47.59 20 GLU B O 1
ATOM 1402 N N . ARG B 1 21 ? -23.891 17.703 18.922 1 47.31 21 ARG B N 1
ATOM 1403 C CA . ARG B 1 21 ? -24.062 16.906 20.141 1 47.31 21 ARG B CA 1
ATOM 1404 C C . ARG B 1 21 ? -25.484 16.344 20.219 1 47.31 21 ARG B C 1
ATOM 1406 O O . ARG B 1 21 ? -25.703 15.312 20.844 1 47.31 21 ARG B O 1
ATOM 1413 N N . GLU B 1 22 ? -26.406 17.016 19.703 1 42.31 22 GLU B N 1
ATOM 1414 C CA . GLU B 1 22 ? -27.75 16.453 19.672 1 42.31 22 GLU B CA 1
ATOM 1415 C C . GLU B 1 22 ? -27.875 15.383 18.578 1 42.31 22 GLU B C 1
ATOM 1417 O O . GLU B 1 22 ? -28.672 14.453 18.703 1 42.31 22 GLU B O 1
ATOM 1422 N N . ASN B 1 23 ? -27.344 15.594 17.297 1 43.94 23 ASN B N 1
ATOM 1423 C CA . ASN B 1 23 ? -27.531 14.57 16.266 1 43.94 23 ASN B CA 1
ATOM 1424 C C . ASN B 1 23 ? -26.344 13.617 16.203 1 43.94 23 ASN B C 1
ATOM 1426 O O . ASN B 1 23 ? -25.188 14.047 16.281 1 43.94 23 ASN B O 1
ATOM 1430 N N . ASN B 1 24 ? -26.344 12.344 16.625 1 39.25 24 ASN B N 1
ATOM 1431 C CA . ASN B 1 24 ? -25.453 11.219 16.922 1 39.25 24 ASN B CA 1
ATOM 1432 C C . ASN B 1 24 ? -24.438 11 15.805 1 39.25 24 ASN B C 1
ATOM 1434 O O . ASN B 1 24 ? -23.406 10.367 16.016 1 39.25 24 ASN B O 1
ATOM 1438 N N . LEU B 1 25 ? -24.828 10.805 14.414 1 33.81 25 LEU B N 1
ATOM 1439 C CA . LEU B 1 25 ? -24.172 9.852 13.531 1 33.81 25 LEU B CA 1
ATOM 1440 C C . LEU B 1 25 ? -22.906 10.453 12.93 1 33.81 25 LEU B C 1
ATOM 1442 O O . LEU B 1 25 ? -22.234 9.82 12.109 1 33.81 25 LEU B O 1
ATOM 1446 N N . VAL B 1 26 ? -22.766 11.688 12.422 1 39.25 26 VAL B N 1
ATOM 1447 C CA . VAL B 1 26 ? -21.719 12.094 11.492 1 39.25 26 VAL B CA 1
ATOM 1448 C C . VAL B 1 26 ? -20.359 11.938 12.156 1 39.25 26 VAL B C 1
ATOM 1450 O O . VAL B 1 26 ? -20.219 12.148 13.359 1 39.25 26 VAL B O 1
ATOM 1453 N N . GLU B 1 27 ? -19.406 11.18 11.539 1 40.03 27 GLU B N 1
ATOM 1454 C CA . GLU B 1 27 ? -17.984 11.234 11.875 1 40.03 27 GLU B CA 1
ATOM 1455 C C . GLU B 1 27 ? -17.562 12.656 12.219 1 40.03 27 GLU B C 1
ATOM 1457 O O . GLU B 1 27 ? -17.297 13.469 11.328 1 40.03 27 GLU B O 1
ATOM 1462 N N . ILE B 1 28 ? -18.203 13.461 12.938 1 41.69 28 ILE B N 1
ATOM 1463 C CA . ILE B 1 28 ? -17.969 14.797 13.477 1 41.69 28 ILE B CA 1
ATOM 1464 C C . ILE B 1 28 ? -16.547 14.898 14.023 1 41.69 28 ILE B C 1
ATOM 1466 O O . ILE B 1 28 ? -16.172 14.148 14.93 1 41.69 28 ILE B O 1
ATOM 1470 N N . THR B 1 29 ? -15.492 15.297 13.305 1 46.34 29 THR B N 1
ATOM 1471 C CA . THR B 1 29 ? -14.344 15.906 13.977 1 46.34 29 THR B CA 1
ATOM 1472 C C . THR B 1 29 ? -14.773 16.562 15.281 1 46.34 29 THR B C 1
ATOM 1474 O O . THR B 1 29 ? -15.359 17.641 15.273 1 46.34 29 THR B O 1
ATOM 1477 N N . ASP B 1 30 ? -15.445 16.047 16.031 1 51.31 30 ASP B N 1
ATOM 1478 C CA . ASP B 1 30 ? -15.898 16.547 17.328 1 51.31 30 ASP B CA 1
ATOM 1479 C C . ASP B 1 30 ? -14.75 17.219 18.094 1 51.31 30 ASP B C 1
ATOM 1481 O O . ASP B 1 30 ? -13.828 16.547 18.547 1 51.31 30 ASP B O 1
ATOM 1485 N N . LEU B 1 31 ? -14.445 18.406 17.484 1 66.81 31 LEU B N 1
ATOM 1486 C CA . LEU B 1 31 ? -13.539 19.156 18.344 1 66.81 31 LEU B CA 1
ATOM 1487 C C . LEU B 1 31 ? -14.039 19.172 19.781 1 66.81 31 LEU B C 1
ATOM 1489 O O . LEU B 1 31 ? -15.195 19.5 20.047 1 66.81 31 LEU B O 1
ATOM 1493 N N . ASP B 1 32 ? -13.383 18.484 20.484 1 78.88 32 ASP B N 1
ATOM 1494 C CA . ASP B 1 32 ? -13.734 18.547 21.906 1 78.88 32 ASP B CA 1
ATOM 1495 C C . ASP B 1 32 ? -13.664 19.984 22.422 1 78.88 32 ASP B C 1
ATOM 1497 O O . ASP B 1 32 ? -13.148 20.875 21.75 1 78.88 32 ASP B O 1
ATOM 1501 N N . TYR B 1 33 ? -14.328 20.234 23.531 1 79.81 33 TYR B N 1
ATOM 1502 C CA . TYR B 1 33 ? -14.469 21.547 24.141 1 79.81 33 TYR B CA 1
ATOM 1503 C C . TYR B 1 33 ? -13.109 22.219 24.312 1 79.81 33 TYR B C 1
ATOM 1505 O O . TYR B 1 33 ? -12.953 23.406 24.016 1 79.81 33 TYR B O 1
ATOM 1513 N N . GLU B 1 34 ? -12.25 21.469 24.734 1 85.69 34 GLU B N 1
ATOM 1514 C CA . GLU B 1 34 ? -10.922 22.016 24.984 1 85.69 34 GLU B CA 1
ATOM 1515 C C . GLU B 1 34 ? -10.258 22.484 23.703 1 85.69 34 GLU B C 1
ATOM 1517 O O . GLU B 1 34 ? -9.633 23.547 23.656 1 85.69 34 GLU B O 1
ATOM 1522 N N . THR B 1 35 ? -10.414 21.719 22.656 1 91.81 35 THR B N 1
ATOM 1523 C CA . THR B 1 35 ? -9.844 22.078 21.359 1 91.81 35 THR B CA 1
ATOM 1524 C C . THR B 1 35 ? -10.516 23.328 20.797 1 91.81 35 THR B C 1
ATOM 1526 O O . THR B 1 35 ? -9.836 24.234 20.312 1 91.81 35 THR B O 1
ATOM 1529 N N . MET B 1 36 ? -11.727 23.422 20.969 1 88.38 36 MET B N 1
ATOM 1530 C CA . MET B 1 36 ? -12.477 24.594 20.484 1 88.38 36 MET B CA 1
ATOM 1531 C C . MET B 1 36 ? -12.07 25.844 21.234 1 88.38 36 MET B C 1
ATOM 1533 O O . MET B 1 36 ? -11.836 26.891 20.625 1 88.38 36 MET B O 1
ATOM 1537 N N . ARG B 1 37 ? -12.008 25.672 22.469 1 86.12 37 ARG B N 1
ATOM 1538 C CA . ARG B 1 37 ? -11.609 26.797 23.297 1 86.12 37 ARG B CA 1
ATOM 1539 C C . ARG B 1 37 ? -10.227 27.312 22.906 1 86.12 37 ARG B C 1
ATOM 1541 O O . ARG B 1 37 ? -10.023 28.531 22.781 1 86.12 37 ARG B O 1
ATOM 1548 N N . GLU B 1 38 ? -9.367 26.422 22.703 1 92.31 38 GLU B N 1
ATOM 1549 C CA . GLU B 1 38 ? -8.016 26.797 22.312 1 92.31 38 GLU B CA 1
ATOM 1550 C C . GLU B 1 38 ? -7.996 27.438 20.938 1 92.31 38 GLU B C 1
ATOM 1552 O O . GLU B 1 38 ? -7.227 28.375 20.672 1 92.31 38 GLU B O 1
ATOM 1557 N N . THR B 1 39 ? -8.812 26.969 20.047 1 93.5 39 THR B N 1
ATOM 1558 C CA . THR B 1 39 ? -8.914 27.516 18.703 1 93.5 39 THR B CA 1
ATOM 1559 C C . THR B 1 39 ? -9.445 28.938 18.734 1 93.5 39 THR B C 1
ATOM 1561 O O . THR B 1 39 ? -8.867 29.844 18.125 1 93.5 39 THR B O 1
ATOM 1564 N N . VAL B 1 40 ? -10.391 29.109 19.531 1 89 40 VAL B N 1
ATOM 1565 C CA . VAL B 1 40 ? -10.977 30.438 19.672 1 89 40 VAL B CA 1
ATOM 1566 C C . VAL B 1 40 ? -9.977 31.391 20.312 1 89 40 VAL B C 1
ATOM 1568 O O . VAL B 1 40 ? -9.805 32.531 19.844 1 89 40 VAL B O 1
ATOM 1571 N N . ARG B 1 41 ? -9.367 30.953 21.344 1 90.38 41 ARG B N 1
ATOM 1572 C CA . ARG B 1 41 ? -8.336 31.766 21.984 1 90.38 41 ARG B CA 1
ATOM 1573 C C . ARG B 1 41 ? -7.277 32.188 20.984 1 90.38 41 ARG B C 1
ATOM 1575 O O . ARG B 1 41 ? -6.891 33.375 20.953 1 90.38 41 ARG B O 1
ATOM 1582 N N . PHE B 1 42 ? -6.836 31.266 20.141 1 93.12 42 PHE B N 1
ATOM 1583 C CA . PHE B 1 42 ? -5.812 31.578 19.156 1 93.12 42 PHE B CA 1
ATOM 1584 C C . PHE B 1 42 ? -6.305 32.625 18.188 1 93.12 42 PHE B C 1
ATOM 1586 O O . PHE B 1 42 ? -5.551 33.531 17.797 1 93.12 42 PHE B O 1
ATOM 1593 N N . MET B 1 43 ? -7.48 32.562 17.828 1 91.81 43 MET B N 1
ATOM 1594 C CA . MET B 1 43 ? -8.062 33.5 16.875 1 91.81 43 MET B CA 1
ATOM 1595 C C . MET B 1 43 ? -8.008 34.938 17.406 1 91.81 43 MET B C 1
ATOM 1597 O O . MET B 1 43 ? -7.836 35.875 16.641 1 91.81 43 MET B O 1
ATOM 1601 N N . TYR B 1 44 ? -8.078 34.938 18.672 1 88.56 44 TYR B N 1
ATOM 1602 C CA . TYR B 1 44 ? -8.188 36.281 19.25 1 88.56 44 TYR B CA 1
ATOM 1603 C C . TYR B 1 44 ? -6.836 36.781 19.734 1 88.56 44 TYR B C 1
ATOM 1605 O O . TYR B 1 44 ? -6.586 37.969 19.766 1 88.56 44 TYR B O 1
ATOM 1613 N N . THR B 1 45 ? -5.965 35.844 20.125 1 92.88 45 THR B N 1
ATOM 1614 C CA . THR B 1 45 ? -4.754 36.281 20.812 1 92.88 45 THR B CA 1
ATOM 1615 C C . THR B 1 45 ? -3.51 35.844 20.031 1 92.88 45 THR B C 1
ATOM 1617 O O . THR B 1 45 ? -2.404 36.312 20.312 1 92.88 45 THR B O 1
ATOM 1620 N N . ASP B 1 46 ? -3.656 34.875 19.156 1 94.5 46 ASP B N 1
ATOM 1621 C CA . ASP B 1 46 ? -2.557 34.281 18.406 1 94.5 46 ASP B CA 1
ATOM 1622 C C . ASP B 1 46 ? -1.685 33.406 19.297 1 94.5 46 ASP B C 1
ATOM 1624 O O . ASP B 1 46 ? -0.5 33.219 19.016 1 94.5 46 ASP B O 1
ATOM 1628 N N . GLN B 1 47 ? -2.285 33.031 20.406 1 94.81 47 GLN B N 1
ATOM 1629 C CA . GLN B 1 47 ? -1.549 32.188 21.344 1 94.81 47 GLN B CA 1
ATOM 1630 C C . GLN B 1 47 ? -2.246 30.844 21.531 1 94.81 47 GLN B C 1
ATOM 1632 O O . GLN B 1 47 ? -3.477 30.781 21.562 1 94.81 47 GLN B O 1
ATOM 1637 N N . ALA B 1 48 ? -1.401 29.766 21.562 1 95.38 48 ALA B N 1
ATOM 1638 C CA . ALA B 1 48 ? -1.875 28.406 21.844 1 95.38 48 ALA B CA 1
ATOM 1639 C C . ALA B 1 48 ? -0.987 27.734 22.891 1 95.38 48 ALA B C 1
ATOM 1641 O O . ALA B 1 48 ? -0.181 26.859 22.547 1 95.38 48 ALA B O 1
ATOM 1642 N N . PRO B 1 49 ? -1.198 28.078 24.125 1 94.94 49 PRO B N 1
ATOM 1643 C CA . PRO B 1 49 ? -0.284 27.594 25.156 1 94.94 49 PRO B CA 1
ATOM 1644 C C . PRO B 1 49 ? -0.332 26.078 25.344 1 94.94 49 PRO B C 1
ATOM 1646 O O . PRO B 1 49 ? 0.648 25.469 25.781 1 94.94 49 PRO B O 1
ATOM 1649 N N . ASN B 1 50 ? -1.351 25.422 25.031 1 94.06 50 ASN B N 1
ATOM 1650 C CA . ASN B 1 50 ? -1.485 23.984 25.234 1 94.06 50 ASN B CA 1
ATOM 1651 C C . ASN B 1 50 ? -1.336 23.234 23.922 1 94.06 50 ASN B C 1
ATOM 1653 O O . ASN B 1 50 ? -1.925 22.156 23.734 1 94.06 50 ASN B O 1
ATOM 1657 N N . ILE B 1 51 ? -0.61 23.719 23.016 1 95.81 51 ILE B N 1
ATOM 1658 C CA . ILE B 1 51 ? -0.533 23.188 21.656 1 95.81 51 ILE B CA 1
ATOM 1659 C C . ILE B 1 51 ? 0.141 21.828 21.672 1 95.81 51 ILE B C 1
ATOM 1661 O O . ILE B 1 51 ? -0.248 20.922 20.922 1 95.81 51 ILE B O 1
ATOM 1665 N N . ASP B 1 52 ? 1.102 21.562 22.594 1 95.12 52 ASP B N 1
ATOM 1666 C CA . ASP B 1 52 ? 1.834 20.297 22.609 1 95.12 52 ASP B CA 1
ATOM 1667 C C . ASP B 1 52 ? 0.913 19.141 22.969 1 95.12 52 ASP B C 1
ATOM 1669 O O . ASP B 1 52 ? 1.07 18.031 22.453 1 95.12 52 ASP B O 1
ATOM 1673 N N . ALA B 1 53 ? -0.035 19.422 23.812 1 94.06 53 ALA B N 1
ATOM 1674 C CA . ALA B 1 53 ? -0.939 18.375 24.281 1 94.06 53 ALA B CA 1
ATOM 1675 C C . ALA B 1 53 ? -2.076 18.141 23.297 1 94.06 53 ALA B C 1
ATOM 1677 O O . ALA B 1 53 ? -2.678 17.062 23.266 1 94.06 53 ALA B O 1
ATOM 1678 N N . LYS B 1 54 ? -2.328 19.141 22.422 1 95 54 LYS B N 1
ATOM 1679 C CA . LYS B 1 54 ? -3.527 19.062 21.594 1 95 54 LYS B CA 1
ATOM 1680 C C . LYS B 1 54 ? -3.197 19.297 20.125 1 95 54 LYS B C 1
ATOM 1682 O O . LYS B 1 54 ? -4.066 19.672 19.344 1 95 54 LYS B O 1
ATOM 1687 N N . ALA B 1 55 ? -1.967 19.094 19.797 1 97.38 55 ALA B N 1
ATOM 1688 C CA . ALA B 1 55 ? -1.481 19.484 18.484 1 97.38 55 ALA B CA 1
ATOM 1689 C C . ALA B 1 55 ? -2.291 18.812 17.375 1 97.38 55 ALA B C 1
ATOM 1691 O O . ALA B 1 55 ? -2.646 19.453 16.375 1 97.38 55 ALA B O 1
ATOM 1692 N N . GLU B 1 56 ? -2.615 17.547 17.547 1 96.56 56 GLU B N 1
ATOM 1693 C CA . GLU B 1 56 ? -3.346 16.812 16.516 1 96.56 56 GLU B CA 1
ATOM 1694 C C . GLU B 1 56 ? -4.75 17.375 16.328 1 96.56 56 GLU B C 1
ATOM 1696 O O . GLU B 1 56 ? -5.18 17.625 15.188 1 96.56 56 GLU B O 1
ATOM 1701 N N . ASP B 1 57 ? -5.422 17.609 17.406 1 95.06 57 ASP B N 1
ATOM 1702 C CA . ASP B 1 57 ? -6.773 18.156 17.344 1 95.06 57 ASP B CA 1
ATOM 1703 C C . ASP B 1 57 ? -6.758 19.594 16.812 1 95.06 57 ASP B C 1
ATOM 1705 O O . ASP B 1 57 ? -7.629 19.984 16.031 1 95.06 57 ASP B O 1
ATOM 1709 N N . LEU B 1 58 ? -5.812 20.297 17.234 1 96.31 58 LEU B N 1
ATOM 1710 C CA . LEU B 1 58 ? -5.699 21.688 16.797 1 96.31 58 LEU B CA 1
ATOM 1711 C C . LEU B 1 58 ? -5.348 21.766 15.312 1 96.31 58 LEU B C 1
ATOM 1713 O O . LEU B 1 58 ? -5.781 22.672 14.617 1 96.31 58 LEU B O 1
ATOM 1717 N N . LEU B 1 59 ? -4.598 20.797 14.852 1 97.56 59 LEU B N 1
ATOM 1718 C CA . LEU B 1 59 ? -4.277 20.734 13.43 1 97.56 59 LEU B CA 1
ATOM 1719 C C . LEU B 1 59 ? -5.543 20.609 12.594 1 97.56 59 LEU B C 1
ATOM 1721 O O . LEU B 1 59 ? -5.703 21.312 11.586 1 97.56 59 LEU B O 1
ATOM 1725 N N . ALA B 1 60 ? -6.398 19.797 13.039 1 94.69 60 ALA B N 1
ATOM 1726 C CA . ALA B 1 60 ? -7.672 19.609 12.344 1 94.69 60 ALA B CA 1
ATOM 1727 C C . ALA B 1 60 ? -8.484 20.906 12.328 1 94.69 60 ALA B C 1
ATOM 1729 O O . ALA B 1 60 ? -9 21.297 11.281 1 94.69 60 ALA B O 1
ATOM 1730 N N . ALA B 1 61 ? -8.57 21.516 13.398 1 92.56 61 ALA B N 1
ATOM 1731 C CA . ALA B 1 61 ? -9.32 22.766 13.516 1 92.56 61 ALA B CA 1
ATOM 1732 C C . ALA B 1 61 ? -8.695 23.875 12.664 1 92.56 61 ALA B C 1
ATOM 1734 O O . ALA B 1 61 ? -9.398 24.594 11.953 1 92.56 61 ALA B O 1
ATOM 1735 N N . ALA B 1 62 ? -7.367 23.953 12.805 1 94.81 62 ALA B N 1
ATOM 1736 C CA . ALA B 1 62 ? -6.648 24.969 12.047 1 94.81 62 ALA B CA 1
ATOM 1737 C C . ALA B 1 62 ? -6.895 24.812 10.547 1 94.81 62 ALA B C 1
ATOM 1739 O O . ALA B 1 62 ? -7.09 25.812 9.836 1 94.81 62 ALA B O 1
ATOM 1740 N N . ASN B 1 63 ? -6.875 23.594 10.094 1 93.69 63 ASN B N 1
ATOM 1741 C CA . ASN B 1 63 ? -7.145 23.312 8.688 1 93.69 63 ASN B CA 1
ATOM 1742 C C . ASN B 1 63 ? -8.586 23.656 8.32 1 93.69 63 ASN B C 1
ATOM 1744 O O . ASN B 1 63 ? -8.844 24.281 7.289 1 93.69 63 ASN B O 1
ATOM 1748 N N . GLU B 1 64 ? -9.469 23.281 9.117 1 90.25 64 GLU B N 1
ATOM 1749 C CA . GLU B 1 64 ? -10.891 23.484 8.852 1 90.25 64 GLU B CA 1
ATOM 1750 C C . GLU B 1 64 ? -11.242 24.969 8.781 1 90.25 64 GLU B C 1
ATOM 1752 O O . GLU B 1 64 ? -12.031 25.391 7.934 1 90.25 64 GLU B O 1
ATOM 1757 N N . TYR B 1 65 ? -10.594 25.672 9.562 1 87.94 65 TYR B N 1
ATOM 1758 C CA . TYR B 1 65 ? -10.984 27.078 9.68 1 87.94 65 TYR B CA 1
ATOM 1759 C C . TYR B 1 65 ? -9.984 27.969 8.953 1 87.94 65 TYR B C 1
ATOM 1761 O O . TYR B 1 65 ? -10.055 29.203 9.07 1 87.94 65 TYR B O 1
ATOM 1769 N N . GLY B 1 66 ? -9.109 27.391 8.336 1 93.31 66 GLY B N 1
ATOM 1770 C CA . GLY B 1 66 ? -8.164 28.156 7.523 1 93.31 66 GLY B CA 1
ATOM 1771 C C . GLY B 1 66 ? -7.238 29.031 8.344 1 93.31 66 GLY B C 1
ATOM 1772 O O . GLY B 1 66 ? -6.957 30.172 7.965 1 93.31 66 GLY B O 1
ATOM 1773 N N . LEU B 1 67 ? -6.816 28.516 9.484 1 93.81 67 LEU B N 1
ATOM 1774 C CA . LEU B 1 67 ? -5.891 29.25 10.352 1 93.81 67 LEU B CA 1
ATOM 1775 C C . LEU B 1 67 ? -4.449 28.844 10.062 1 93.81 67 LEU B C 1
ATOM 1777 O O . LEU B 1 67 ? -3.891 27.984 10.758 1 93.81 67 LEU B O 1
ATOM 1781 N N . GLY B 1 68 ? -3.832 29.5 9.18 1 96.25 68 GLY B N 1
ATOM 1782 C CA . GLY B 1 68 ? -2.529 29.125 8.656 1 96.25 68 GLY B CA 1
ATOM 1783 C C . GLY B 1 68 ? -1.433 29.141 9.703 1 96.25 68 GLY B C 1
ATOM 1784 O O . GLY B 1 68 ? -0.627 28.219 9.781 1 96.25 68 GLY B O 1
ATOM 1785 N N . ARG B 1 69 ? -1.449 30.188 10.469 1 97.19 69 ARG B N 1
ATOM 1786 C CA . ARG B 1 69 ? -0.412 30.297 11.492 1 97.19 69 ARG B CA 1
ATOM 1787 C C . ARG B 1 69 ? -0.556 29.203 12.539 1 97.19 69 ARG B C 1
ATOM 1789 O O . ARG B 1 69 ? 0.436 28.594 12.961 1 97.19 69 ARG B O 1
ATOM 1796 N N . LEU B 1 70 ? -1.732 28.953 12.961 1 96.94 70 LEU B N 1
ATOM 1797 C CA . LEU B 1 70 ? -1.972 27.875 13.906 1 96.94 70 LEU B CA 1
ATOM 1798 C C . LEU B 1 70 ? -1.578 26.516 13.305 1 96.94 70 LEU B C 1
ATOM 1800 O O . LEU B 1 70 ? -1.001 25.672 13.992 1 96.94 70 LEU B O 1
ATOM 1804 N N . LYS B 1 71 ? -1.904 26.344 12.102 1 97.56 71 LYS B N 1
ATOM 1805 C CA . LYS B 1 71 ? -1.548 25.109 11.422 1 97.56 71 LYS B CA 1
ATOM 1806 C C . LYS B 1 71 ? -0.036 24.891 11.414 1 97.56 71 LYS B C 1
ATOM 1808 O O . LYS B 1 71 ? 0.448 23.812 11.727 1 97.56 71 LYS B O 1
ATOM 1813 N N . ALA B 1 72 ? 0.669 25.984 11.125 1 98.31 72 ALA B N 1
ATOM 1814 C CA . ALA B 1 72 ? 2.129 25.922 11.102 1 98.31 72 ALA B CA 1
ATOM 1815 C C . ALA B 1 72 ? 2.682 25.578 12.484 1 98.31 72 ALA B C 1
ATOM 1817 O O . ALA B 1 72 ? 3.627 24.797 12.609 1 98.31 72 ALA B O 1
ATOM 1818 N N . LEU B 1 73 ? 2.109 26.172 13.461 1 98.12 73 LEU B N 1
ATOM 1819 C CA . LEU B 1 73 ? 2.539 25.891 14.828 1 98.12 73 LEU B CA 1
ATOM 1820 C C . LEU B 1 73 ? 2.264 24.438 15.211 1 98.12 73 LEU B C 1
ATOM 1822 O O . LEU B 1 73 ? 3.092 23.797 15.859 1 98.12 73 LEU B O 1
ATOM 1826 N N . CYS B 1 74 ? 1.148 23.969 14.828 1 98.38 74 CYS B N 1
ATOM 1827 C CA . CYS B 1 74 ? 0.808 22.562 15.094 1 98.38 74 CYS B CA 1
ATOM 1828 C C . CYS B 1 74 ? 1.783 21.625 14.391 1 98.38 74 CYS B C 1
ATOM 1830 O O . CYS B 1 74 ? 2.229 20.641 14.984 1 98.38 74 CYS B O 1
ATOM 1832 N N . GLU B 1 75 ? 2.104 21.891 13.109 1 98.75 75 GLU B N 1
ATOM 1833 C CA . GLU B 1 75 ? 3.068 21.078 12.375 1 98.75 75 GLU B CA 1
ATOM 1834 C C . GLU B 1 75 ? 4.414 21.031 13.094 1 98.75 75 GLU B C 1
ATOM 1836 O O . GLU B 1 75 ? 5.043 19.984 13.18 1 98.75 75 GLU B O 1
ATOM 1841 N N . LYS B 1 76 ? 4.781 22.188 13.562 1 98.31 76 LYS B N 1
ATOM 1842 C CA . LYS B 1 76 ? 6.039 22.25 14.305 1 98.31 76 LYS B CA 1
ATOM 1843 C C . LYS B 1 76 ? 5.984 21.391 15.555 1 98.31 76 LYS B C 1
ATOM 1845 O O . LYS B 1 76 ? 6.926 20.656 15.852 1 98.31 76 LYS B O 1
ATOM 1850 N N . ALA B 1 77 ? 4.973 21.5 16.297 1 98.38 77 ALA B N 1
ATOM 1851 C CA . ALA B 1 77 ? 4.809 20.703 17.516 1 98.38 77 ALA B CA 1
ATOM 1852 C C . ALA B 1 77 ? 4.828 19.219 17.219 1 98.38 77 ALA B C 1
ATOM 1854 O O . ALA B 1 77 ? 5.477 18.438 17.922 1 98.38 77 ALA B O 1
ATOM 1855 N N . LEU B 1 78 ? 4.18 18.797 16.188 1 98.62 78 LEU B N 1
ATOM 1856 C CA . LEU B 1 78 ? 4.07 17.375 15.82 1 98.62 78 LEU B CA 1
ATOM 1857 C C . LEU B 1 78 ? 5.391 16.859 15.258 1 98.62 78 LEU B C 1
ATOM 1859 O O . LEU B 1 78 ? 5.707 15.68 15.398 1 98.62 78 LEU B O 1
ATOM 1863 N N . SER B 1 79 ? 6.129 17.766 14.594 1 98.44 79 SER B N 1
ATOM 1864 C CA . SER B 1 79 ? 7.414 17.375 14.031 1 98.44 79 SER B CA 1
ATOM 1865 C C . SER B 1 79 ? 8.352 16.828 15.109 1 98.44 79 SER B C 1
ATOM 1867 O O . SER B 1 79 ? 9.172 15.953 14.836 1 98.44 79 SER B O 1
ATOM 1869 N N . SER B 1 80 ? 8.172 17.328 16.344 1 97.81 80 SER B N 1
ATOM 1870 C CA . SER B 1 80 ? 9.023 16.906 17.453 1 97.81 80 SER B CA 1
ATOM 1871 C C . SER B 1 80 ? 8.625 15.523 17.969 1 97.81 80 SER B C 1
ATOM 1873 O O . SER B 1 80 ? 9.367 14.906 18.734 1 97.81 80 SER B O 1
ATOM 1875 N N . LYS B 1 81 ? 7.59 14.984 17.484 1 98.12 81 LYS B N 1
ATOM 1876 C CA . LYS B 1 81 ? 7.055 13.719 17.969 1 98.12 81 LYS B CA 1
ATOM 1877 C C . LYS B 1 81 ? 7.305 12.594 16.969 1 98.12 81 LYS B C 1
ATOM 1879 O O . LYS B 1 81 ? 6.879 11.453 17.188 1 98.12 81 LYS B O 1
ATOM 1884 N N . VAL B 1 82 ? 7.996 12.883 15.906 1 98.56 82 VAL B N 1
ATOM 1885 C CA . VAL B 1 82 ? 8.211 11.914 14.836 1 98.56 82 VAL B CA 1
ATOM 1886 C C . VAL B 1 82 ? 9.195 10.844 15.305 1 98.56 82 VAL B C 1
ATOM 1888 O O . VAL B 1 82 ? 10.281 11.156 15.797 1 98.56 82 VAL B O 1
ATOM 1891 N N . CYS B 1 83 ? 8.867 9.641 15.258 1 98.5 83 CYS B N 1
ATOM 1892 C CA . CYS B 1 83 ? 9.672 8.445 15.484 1 98.5 83 CYS B CA 1
ATOM 1893 C C . CYS B 1 83 ? 9.062 7.242 14.773 1 98.5 83 CYS B C 1
ATOM 1895 O O . CYS B 1 83 ? 8.062 7.371 14.07 1 98.5 83 CYS B O 1
ATOM 1897 N N . ALA B 1 84 ? 9.648 6.133 14.891 1 98.5 84 ALA B N 1
ATOM 1898 C CA . ALA B 1 84 ? 9.18 4.953 14.172 1 98.5 84 ALA B CA 1
ATOM 1899 C C . ALA B 1 84 ? 7.73 4.633 14.531 1 98.5 84 ALA B C 1
ATOM 1901 O O . ALA B 1 84 ? 6.922 4.316 13.656 1 98.5 84 ALA B O 1
ATOM 1902 N N . GLU B 1 85 ? 7.34 4.785 15.773 1 98.44 85 GLU B N 1
ATOM 1903 C CA . GLU B 1 85 ? 6.027 4.398 16.281 1 98.44 85 GLU B CA 1
ATOM 1904 C C . GLU B 1 85 ? 4.957 5.402 15.867 1 98.44 85 GLU B C 1
ATOM 1906 O O . GLU B 1 85 ? 3.789 5.039 15.703 1 98.44 85 GLU B O 1
ATOM 1911 N N . THR B 1 86 ? 5.34 6.613 15.625 1 98.5 86 THR B N 1
ATOM 1912 C CA . THR B 1 86 ? 4.332 7.637 15.375 1 98.5 86 THR B CA 1
ATOM 1913 C C . THR B 1 86 ? 4.309 8.023 13.898 1 98.5 86 THR B C 1
ATOM 1915 O O . THR B 1 86 ? 3.375 8.68 13.438 1 98.5 86 THR B O 1
ATOM 1918 N N . ALA B 1 87 ? 5.301 7.59 13.125 1 98.81 87 ALA B N 1
ATOM 1919 C CA . ALA B 1 87 ? 5.508 8.055 11.758 1 98.81 87 ALA B CA 1
ATOM 1920 C C . ALA B 1 87 ? 4.273 7.801 10.898 1 98.81 87 ALA B C 1
ATOM 1922 O O . ALA B 1 87 ? 3.787 8.703 10.219 1 98.81 87 ALA B O 1
ATOM 1923 N N . ALA B 1 88 ? 3.709 6.609 10.977 1 98.69 88 ALA B N 1
ATOM 1924 C CA . ALA B 1 88 ? 2.559 6.266 10.148 1 98.69 88 ALA B CA 1
ATOM 1925 C C . ALA B 1 88 ? 1.352 7.133 10.5 1 98.69 88 ALA B C 1
ATOM 1927 O O . ALA B 1 88 ? 0.679 7.656 9.609 1 98.69 88 ALA B O 1
ATOM 1928 N N . THR B 1 89 ? 1.072 7.309 11.758 1 97.94 89 THR B N 1
ATOM 1929 C CA . THR B 1 89 ? -0.055 8.109 12.227 1 97.94 89 THR B CA 1
ATOM 1930 C C . THR B 1 89 ? 0.119 9.57 11.828 1 97.94 89 THR B C 1
ATOM 1932 O O . THR B 1 89 ? -0.831 10.211 11.375 1 97.94 89 THR B O 1
ATOM 1935 N N . LEU B 1 90 ? 1.292 10.016 11.992 1 98.62 90 LEU B N 1
ATOM 1936 C CA . LEU B 1 90 ? 1.565 11.406 11.664 1 98.62 90 LEU B CA 1
ATOM 1937 C C . LEU B 1 90 ? 1.481 11.641 10.156 1 98.62 90 LEU B C 1
ATOM 1939 O O . LEU B 1 90 ? 1.04 12.703 9.711 1 98.62 90 LEU B O 1
ATOM 1943 N N . LEU B 1 91 ? 1.932 10.68 9.375 1 98.62 91 LEU B N 1
ATOM 1944 C CA . LEU B 1 91 ? 1.793 10.766 7.926 1 98.62 91 LEU B CA 1
ATOM 1945 C C . LEU B 1 91 ? 0.325 10.867 7.523 1 98.62 91 LEU B C 1
ATOM 1947 O O . LEU B 1 91 ? -0.039 11.688 6.68 1 98.62 91 LEU B O 1
ATOM 1951 N N . PHE B 1 92 ? -0.489 10.094 8.156 1 98.12 92 PHE B N 1
ATOM 1952 C CA . PHE B 1 92 ? -1.926 10.117 7.906 1 98.12 92 PHE B CA 1
ATOM 1953 C C . PHE B 1 92 ? -2.52 11.469 8.266 1 98.12 92 PHE B C 1
ATOM 1955 O O . PHE B 1 92 ? -3.264 12.062 7.48 1 98.12 92 PHE B O 1
ATOM 1962 N N . LEU B 1 93 ? -2.189 11.969 9.398 1 97.5 93 LEU B N 1
ATOM 1963 C CA . LEU B 1 93 ? -2.705 13.25 9.875 1 97.5 93 LEU B CA 1
ATOM 1964 C C . LEU B 1 93 ? -2.285 14.383 8.945 1 97.5 93 LEU B C 1
ATOM 1966 O O . LEU B 1 93 ? -3.09 15.258 8.625 1 97.5 93 LEU B O 1
ATOM 1970 N N . ALA B 1 94 ? -1.037 14.328 8.633 1 98.56 94 ALA B N 1
ATOM 1971 C CA . ALA B 1 94 ? -0.519 15.352 7.738 1 98.56 94 ALA B CA 1
ATOM 1972 C C . ALA B 1 94 ? -1.25 15.336 6.398 1 98.56 94 ALA B C 1
ATOM 1974 O O . ALA B 1 94 ? -1.621 16.391 5.871 1 98.56 94 ALA B O 1
ATOM 1975 N N . ASP B 1 95 ? -1.456 14.133 5.902 1 97.69 95 ASP B N 1
ATOM 1976 C CA . ASP B 1 95 ? -2.162 13.977 4.633 1 97.69 95 ASP B CA 1
ATOM 1977 C C . ASP B 1 95 ? -3.617 14.422 4.754 1 97.69 95 ASP B C 1
ATOM 1979 O O . ASP B 1 95 ? -4.133 15.125 3.885 1 97.69 95 ASP B O 1
ATOM 1983 N N . MET B 1 96 ? -4.289 14.117 5.789 1 96.62 96 MET B N 1
ATOM 1984 C CA . MET B 1 96 ? -5.711 14.375 6.016 1 96.62 96 MET B CA 1
ATOM 1985 C C . MET B 1 96 ? -5.969 15.867 6.176 1 96.62 96 MET B C 1
ATOM 1987 O O . MET B 1 96 ? -7.008 16.375 5.738 1 96.62 96 MET B O 1
ATOM 1991 N N . HIS B 1 97 ? -5.039 16.516 6.75 1 96 97 HIS B N 1
ATOM 1992 C CA . HIS B 1 97 ? -5.297 17.922 7.082 1 96 97 HIS B CA 1
ATOM 1993 C C . HIS B 1 97 ? -4.414 18.859 6.266 1 96 97 HIS B C 1
ATOM 1995 O O . HIS B 1 97 ? -4.168 19.984 6.668 1 96 97 HIS B O 1
ATOM 2001 N N . SER B 1 98 ? -3.852 18.375 5.238 1 97.44 98 SER B N 1
ATOM 2002 C CA . SER B 1 98 ? -3.064 19.172 4.297 1 97.44 98 SER B CA 1
ATOM 2003 C C . SER B 1 98 ? -1.915 19.891 5 1 97.44 98 SER B C 1
ATOM 2005 O O . SER B 1 98 ? -1.691 21.078 4.781 1 97.44 98 SER B O 1
ATOM 2007 N N . ALA B 1 99 ? -1.303 19.203 5.914 1 98.12 99 ALA B N 1
ATOM 2008 C CA . ALA B 1 99 ? -0.11 19.703 6.59 1 98.12 99 ALA B CA 1
ATOM 2009 C C . ALA B 1 99 ? 1.153 19.344 5.812 1 98.12 99 ALA B C 1
ATOM 2011 O O . ALA B 1 99 ? 1.832 18.375 6.137 1 98.12 99 ALA B O 1
ATOM 2012 N N . ASP B 1 100 ? 1.568 20.141 4.938 1 98 100 ASP B N 1
ATOM 2013 C CA . ASP B 1 100 ? 2.545 19.797 3.91 1 98 100 ASP B CA 1
ATOM 2014 C C . ASP B 1 100 ? 3.947 19.688 4.5 1 98 100 ASP B C 1
ATOM 2016 O O . ASP B 1 100 ? 4.715 18.797 4.121 1 98 100 ASP B O 1
ATOM 2020 N N . GLN B 1 101 ? 4.27 20.578 5.387 1 98.19 101 GLN B N 1
ATOM 2021 C CA . GLN B 1 101 ? 5.598 20.547 5.988 1 98.19 101 GLN B CA 1
ATOM 2022 C C . GLN B 1 101 ? 5.777 19.297 6.844 1 98.19 101 GLN B C 1
ATOM 2024 O O . GLN B 1 101 ? 6.828 18.656 6.793 1 98.19 101 GLN B O 1
ATOM 2029 N N . LEU B 1 102 ? 4.812 19.031 7.57 1 98.75 102 LEU B N 1
ATOM 2030 C CA . LEU B 1 102 ? 4.848 17.828 8.391 1 98.75 102 LEU B CA 1
ATOM 2031 C C . LEU B 1 102 ? 4.918 16.578 7.52 1 98.75 102 LEU B C 1
ATOM 2033 O O . LEU B 1 102 ? 5.68 15.656 7.812 1 98.75 102 LEU B O 1
ATOM 2037 N N . LYS B 1 103 ? 4.121 16.547 6.465 1 98.62 103 LYS B N 1
ATOM 2038 C CA . LYS B 1 103 ? 4.098 15.391 5.57 1 98.62 103 LYS B CA 1
ATOM 2039 C C . LYS B 1 103 ? 5.477 15.133 4.965 1 98.62 103 LYS B C 1
ATOM 2041 O O . LYS B 1 103 ? 5.945 14 4.934 1 98.62 103 LYS B O 1
ATOM 2046 N N . ARG B 1 104 ? 6.082 16.188 4.523 1 98.31 104 ARG B N 1
ATOM 2047 C CA . ARG B 1 104 ? 7.41 16.078 3.926 1 98.31 104 ARG B CA 1
ATOM 2048 C C . ARG B 1 104 ? 8.422 15.539 4.93 1 98.31 104 ARG B C 1
ATOM 2050 O O . ARG B 1 104 ? 9.211 14.648 4.609 1 98.31 104 ARG B O 1
ATOM 2057 N N . LEU B 1 105 ? 8.391 16.094 6.086 1 98.69 105 LEU B N 1
ATOM 2058 C CA . LEU B 1 105 ? 9.312 15.68 7.137 1 98.69 105 LEU B CA 1
ATOM 2059 C C . LEU B 1 105 ? 9.125 14.211 7.48 1 98.69 105 LEU B C 1
ATOM 2061 O O . LEU B 1 105 ? 10.094 13.461 7.594 1 98.69 105 LEU B O 1
ATOM 2065 N N . VAL B 1 106 ? 7.926 13.805 7.656 1 98.81 106 VAL B N 1
ATOM 2066 C CA . VAL B 1 106 ? 7.621 12.43 8.039 1 98.81 106 VAL B CA 1
ATOM 2067 C C . VAL B 1 106 ? 7.98 11.484 6.898 1 98.81 106 VAL B C 1
ATOM 2069 O O . VAL B 1 106 ? 8.531 10.406 7.125 1 98.81 106 VAL B O 1
ATOM 2072 N N . MET B 1 107 ? 7.668 11.844 5.645 1 98.38 107 MET B N 1
ATOM 2073 C CA . MET B 1 107 ? 8.039 11.062 4.473 1 98.38 107 MET B CA 1
ATOM 2074 C C . MET B 1 107 ? 9.547 10.805 4.445 1 98.38 107 MET B C 1
ATOM 2076 O O . MET B 1 107 ? 9.984 9.672 4.23 1 98.38 107 MET B O 1
ATOM 2080 N N . ASP B 1 108 ? 10.281 11.812 4.664 1 98.06 108 ASP B N 1
ATOM 2081 C CA . ASP B 1 108 ? 11.734 11.68 4.668 1 98.06 108 ASP B CA 1
ATOM 2082 C C . ASP B 1 108 ? 12.195 10.75 5.785 1 98.06 108 ASP B C 1
ATOM 2084 O O . ASP B 1 108 ? 13.094 9.93 5.586 1 98.06 108 ASP B O 1
ATOM 2088 N N . PHE B 1 109 ? 11.625 10.93 6.926 1 98.62 109 PHE B N 1
ATOM 2089 C CA . PHE B 1 109 ? 11.945 10.047 8.047 1 98.62 109 PHE B CA 1
ATOM 2090 C C . PHE B 1 109 ? 11.656 8.594 7.695 1 98.62 109 PHE B C 1
ATOM 2092 O O . PHE B 1 109 ? 12.469 7.711 7.961 1 98.62 109 PHE B O 1
ATOM 2099 N N . VAL B 1 110 ? 10.492 8.32 7.09 1 98.44 110 VAL B N 1
ATOM 2100 C CA . VAL B 1 110 ? 10.047 6.977 6.75 1 98.44 110 VAL B CA 1
ATOM 2101 C C . VAL B 1 110 ? 11.016 6.344 5.754 1 98.44 110 VAL B C 1
ATOM 2103 O O . VAL B 1 110 ? 11.391 5.18 5.895 1 98.44 110 VAL B O 1
ATOM 2106 N N . LYS B 1 111 ? 11.414 7.086 4.773 1 96.31 111 LYS B N 1
ATOM 2107 C CA . LYS B 1 111 ? 12.344 6.566 3.775 1 96.31 111 LYS B CA 1
ATOM 2108 C C . LYS B 1 111 ? 13.664 6.152 4.422 1 96.31 111 LYS B C 1
ATOM 2110 O O . LYS B 1 111 ? 14.242 5.129 4.051 1 96.31 111 LYS B O 1
ATOM 2115 N N . THR B 1 112 ? 14.086 6.945 5.398 1 95.5 112 THR B N 1
ATOM 2116 C CA . THR B 1 112 ? 15.367 6.727 6.059 1 95.5 112 THR B CA 1
ATOM 2117 C C . THR B 1 112 ? 15.273 5.562 7.043 1 95.5 112 THR B C 1
ATOM 2119 O O . THR B 1 112 ? 16.25 4.828 7.238 1 95.5 112 THR B O 1
ATOM 2122 N N . HIS B 1 113 ? 14.156 5.406 7.684 1 97.12 113 HIS B N 1
ATOM 2123 C CA . HIS B 1 113 ? 13.969 4.395 8.719 1 97.12 113 HIS B CA 1
ATOM 2124 C C . HIS B 1 113 ? 12.891 3.395 8.32 1 97.12 113 HIS B C 1
ATOM 2126 O O . HIS B 1 113 ? 12.07 2.992 9.148 1 97.12 113 HIS B O 1
ATOM 2132 N N . VAL B 1 114 ? 12.93 3.064 7.023 1 97.5 114 VAL B N 1
ATOM 2133 C CA . VAL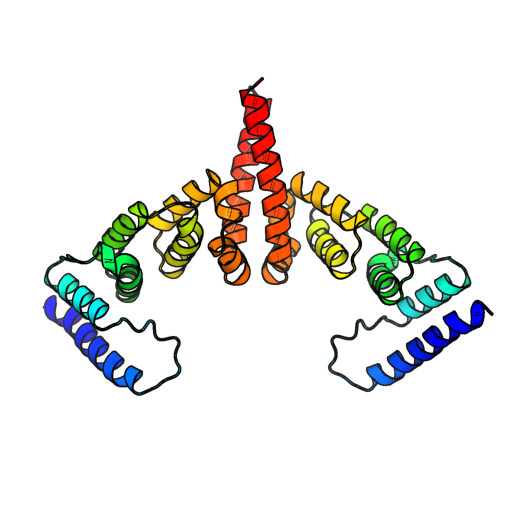 B 1 114 ? 11.828 2.326 6.41 1 97.5 114 VAL B CA 1
ATOM 2134 C C . VAL B 1 114 ? 11.664 0.973 7.102 1 97.5 114 VAL B C 1
ATOM 2136 O O . VAL B 1 114 ? 10.539 0.54 7.375 1 97.5 114 VAL B O 1
ATOM 2139 N N . LYS B 1 115 ? 12.656 0.243 7.488 1 96.19 115 LYS B N 1
ATOM 2140 C CA . LYS B 1 115 ? 12.609 -1.083 8.094 1 96.19 115 LYS B CA 1
ATOM 2141 C C . LYS B 1 115 ? 11.914 -1.038 9.453 1 96.19 115 LYS B C 1
ATOM 2143 O O . LYS B 1 115 ? 11.148 -1.941 9.797 1 96.19 115 LYS B O 1
ATOM 2148 N N . ASP B 1 116 ? 12.203 0.008 10.172 1 97.81 116 ASP B N 1
ATOM 2149 C CA . ASP B 1 116 ? 11.648 0.153 11.516 1 97.81 116 ASP B CA 1
ATOM 2150 C C . ASP B 1 116 ? 10.188 0.586 11.461 1 97.81 116 ASP B C 1
ATOM 2152 O O . ASP B 1 116 ? 9.383 0.181 12.305 1 97.81 116 ASP B O 1
ATOM 2156 N N . VAL B 1 117 ? 9.82 1.376 10.523 1 98.56 117 VAL B N 1
ATOM 2157 C CA . VAL B 1 117 ? 8.484 1.954 10.438 1 98.56 117 VAL B CA 1
ATOM 2158 C C . VAL B 1 117 ? 7.504 0.906 9.922 1 98.56 117 VAL B C 1
ATOM 2160 O O . VAL B 1 117 ? 6.375 0.81 10.414 1 98.56 117 VAL B O 1
ATOM 2163 N N . MET B 1 118 ? 7.914 0.095 8.977 1 97.88 118 MET B N 1
ATOM 2164 C CA . MET B 1 118 ? 7.008 -0.797 8.258 1 97.88 118 MET B CA 1
ATOM 2165 C C . MET B 1 118 ? 6.535 -1.934 9.156 1 97.88 118 MET B C 1
ATOM 2167 O O . MET B 1 118 ? 5.551 -2.605 8.852 1 97.88 118 MET B O 1
ATOM 2171 N N . VAL B 1 119 ? 7.145 -2.191 10.32 1 97.38 119 VAL B N 1
ATOM 2172 C CA . VAL B 1 119 ? 6.777 -3.311 11.18 1 97.38 119 VAL B CA 1
ATOM 2173 C C . VAL B 1 119 ? 5.84 -2.828 12.281 1 97.38 119 VAL B C 1
ATOM 2175 O O . VAL B 1 119 ? 5.352 -3.629 13.086 1 97.38 119 VAL B O 1
ATOM 2178 N N . THR B 1 120 ? 5.625 -1.577 12.414 1 98.12 120 THR B N 1
ATOM 2179 C CA . THR B 1 120 ? 4.781 -1.014 13.461 1 98.12 120 THR B CA 1
ATOM 2180 C C . THR B 1 120 ? 3.309 -1.301 13.18 1 98.12 120 THR B C 1
ATOM 2182 O O . THR B 1 120 ? 2.922 -1.528 12.031 1 98.12 120 THR B O 1
ATOM 2185 N N . SER B 1 121 ? 2.475 -1.282 14.242 1 98.12 121 SER B N 1
ATOM 2186 C CA . SER B 1 121 ? 1.029 -1.432 14.109 1 98.12 121 SER B CA 1
ATOM 2187 C C . SER B 1 121 ? 0.419 -0.259 13.344 1 98.12 121 SER B C 1
ATOM 2189 O O . SER B 1 121 ? -0.56 -0.428 12.617 1 98.12 121 SER B O 1
ATOM 2191 N N . GLY B 1 122 ? 1.051 0.904 13.523 1 98.19 122 GLY B N 1
ATOM 2192 C CA . GLY B 1 122 ? 0.582 2.076 12.797 1 98.19 122 GLY B CA 1
ATOM 2193 C C . GLY B 1 122 ? 0.692 1.932 11.289 1 98.19 122 GLY B C 1
ATOM 2194 O O . GLY B 1 122 ? -0.212 2.334 10.555 1 98.19 122 GLY B O 1
ATOM 2195 N N . TRP B 1 123 ? 1.742 1.316 10.883 1 98.5 123 TRP B N 1
ATOM 2196 C CA . TRP B 1 123 ? 1.943 1.101 9.453 1 98.5 123 TRP B CA 1
ATOM 2197 C C . TRP B 1 123 ? 0.914 0.122 8.898 1 98.5 123 TRP B C 1
ATOM 2199 O O . TRP B 1 123 ? 0.349 0.347 7.824 1 98.5 123 TRP B O 1
ATOM 2209 N N . LYS B 1 124 ? 0.674 -0.882 9.602 1 97.69 124 LYS B N 1
ATOM 2210 C CA . LYS B 1 124 ? -0.326 -1.866 9.195 1 97.69 124 LYS B CA 1
ATOM 2211 C C . LYS B 1 124 ? -1.703 -1.225 9.055 1 97.69 124 LYS B C 1
ATOM 2213 O O . LYS B 1 124 ? -2.414 -1.48 8.078 1 97.69 124 LYS B O 1
ATOM 2218 N N . THR B 1 125 ? -2.053 -0.443 10.023 1 97.81 125 THR B N 1
ATOM 2219 C CA . THR B 1 125 ? -3.328 0.264 9.992 1 97.81 125 THR B CA 1
ATOM 2220 C C . THR B 1 125 ? -3.4 1.207 8.797 1 97.81 125 THR B C 1
ATOM 2222 O O . THR B 1 125 ? -4.414 1.257 8.102 1 97.81 125 THR B O 1
ATOM 2225 N N . LEU B 1 126 ? -2.344 1.93 8.594 1 97.88 126 LEU B N 1
ATOM 2226 C CA . LEU B 1 126 ? -2.285 2.863 7.473 1 97.88 126 LEU B CA 1
ATOM 2227 C C . LEU B 1 126 ? -2.436 2.129 6.145 1 97.88 126 LEU B C 1
ATOM 2229 O O . LEU B 1 126 ? -3.109 2.615 5.234 1 97.88 126 LEU B O 1
ATOM 2233 N N . THR B 1 127 ? -1.776 0.998 6.016 1 97.5 127 THR B N 1
ATOM 2234 C CA . THR B 1 127 ? -1.834 0.176 4.809 1 97.5 127 THR B CA 1
ATOM 2235 C C . THR B 1 127 ? -3.275 -0.205 4.484 1 97.5 127 THR B C 1
ATOM 2237 O O . THR B 1 127 ? -3.688 -0.156 3.322 1 97.5 127 THR B O 1
ATOM 2240 N N . GLN B 1 128 ? -4.035 -0.461 5.453 1 95.88 128 GLN B N 1
ATOM 2241 C CA . GLN B 1 128 ? -5.422 -0.888 5.285 1 95.88 128 GLN B CA 1
ATOM 2242 C C . GLN B 1 128 ? -6.336 0.303 5.012 1 95.88 128 GLN B C 1
ATOM 2244 O O . GLN B 1 128 ? -7.242 0.219 4.18 1 95.88 128 GLN B O 1
ATOM 2249 N N . ARG B 1 129 ? -6.039 1.348 5.66 1 95.25 129 ARG B N 1
ATOM 2250 C CA . ARG B 1 129 ? -6.98 2.463 5.656 1 95.25 129 ARG B CA 1
ATOM 2251 C C . ARG B 1 129 ? -6.684 3.424 4.512 1 95.25 129 ARG B C 1
ATOM 2253 O O . ARG B 1 129 ? -7.594 4.043 3.959 1 95.25 129 ARG B O 1
ATOM 2260 N N . ARG B 1 130 ? -5.449 3.566 4.211 1 96.88 130 ARG B N 1
ATOM 2261 C CA . ARG B 1 130 ? -5.035 4.527 3.195 1 96.88 130 ARG B CA 1
ATOM 2262 C C . ARG B 1 130 ? -3.957 3.941 2.291 1 96.88 130 ARG B C 1
ATOM 2264 O O . ARG B 1 130 ? -2.811 4.398 2.307 1 96.88 130 ARG B O 1
ATOM 2271 N N . PRO B 1 131 ? -4.328 2.99 1.445 1 97.12 131 PRO B N 1
ATOM 2272 C CA . PRO B 1 131 ? -3.338 2.328 0.594 1 97.12 131 PRO B CA 1
ATOM 2273 C C . PRO B 1 131 ? -2.652 3.293 -0.372 1 97.12 131 PRO B C 1
ATOM 2275 O O . PRO B 1 131 ? -1.493 3.082 -0.742 1 97.12 131 PRO B O 1
ATOM 2278 N N . GLN B 1 132 ? -3.318 4.336 -0.726 1 96.75 132 GLN B N 1
ATOM 2279 C CA . GLN B 1 132 ? -2.73 5.309 -1.64 1 96.75 132 GLN B CA 1
ATOM 2280 C C . GLN B 1 132 ? -1.526 6 -1.005 1 96.75 132 GLN B C 1
ATOM 2282 O O . GLN B 1 132 ? -0.568 6.352 -1.697 1 96.75 132 GLN B O 1
ATOM 2287 N N . LEU B 1 133 ? -1.579 6.23 0.291 1 97.44 133 LEU B N 1
ATOM 2288 C CA . LEU B 1 133 ? -0.465 6.855 0.997 1 97.44 133 LEU B CA 1
ATOM 2289 C C . LEU B 1 133 ? 0.732 5.914 1.063 1 97.44 133 LEU B C 1
ATOM 2291 O O . LEU B 1 133 ? 1.878 6.352 0.937 1 97.44 133 LEU B O 1
ATOM 2295 N N . ILE B 1 134 ? 0.446 4.66 1.264 1 97.81 134 ILE B N 1
ATOM 2296 C CA . ILE B 1 134 ? 1.499 3.65 1.271 1 97.81 134 ILE B CA 1
ATOM 2297 C C . ILE B 1 134 ? 2.17 3.596 -0.1 1 97.81 134 ILE B C 1
ATOM 2299 O O . ILE B 1 134 ? 3.396 3.514 -0.195 1 97.81 134 ILE B O 1
ATOM 2303 N N . ASP B 1 135 ? 1.34 3.605 -1.129 1 97.75 135 ASP B N 1
ATOM 2304 C CA . ASP B 1 135 ? 1.875 3.617 -2.486 1 97.75 135 ASP B CA 1
ATOM 2305 C C . ASP B 1 135 ? 2.77 4.832 -2.715 1 97.75 135 ASP B C 1
ATOM 2307 O O . ASP B 1 135 ? 3.795 4.738 -3.393 1 97.75 135 ASP B O 1
ATOM 2311 N N . GLU B 1 136 ? 2.32 5.984 -2.223 1 97.69 136 GLU B N 1
ATOM 2312 C CA . GLU B 1 136 ? 3.113 7.203 -2.354 1 97.69 136 GLU B CA 1
ATOM 2313 C C . GLU B 1 136 ? 4.484 7.043 -1.698 1 97.69 136 GLU B C 1
ATOM 2315 O O . GLU B 1 136 ? 5.5 7.441 -2.268 1 97.69 136 GLU B O 1
ATOM 2320 N N . VAL B 1 137 ? 4.539 6.504 -0.51 1 98.12 137 VAL B N 1
ATOM 2321 C CA . VAL B 1 137 ? 5.793 6.266 0.198 1 98.12 137 VAL B CA 1
ATOM 2322 C C . VAL B 1 137 ? 6.66 5.293 -0.601 1 98.12 137 VAL B C 1
ATOM 2324 O O . VAL B 1 137 ? 7.855 5.523 -0.778 1 98.12 137 VAL B O 1
ATOM 2327 N N . PHE B 1 138 ? 6.059 4.219 -1.091 1 98 138 PHE B N 1
ATOM 2328 C CA . PHE B 1 138 ? 6.766 3.197 -1.853 1 98 138 PHE B CA 1
ATOM 2329 C C . PHE B 1 138 ? 7.395 3.795 -3.105 1 98 138 PHE B C 1
ATOM 2331 O O . PHE B 1 138 ? 8.562 3.537 -3.402 1 98 138 PHE B O 1
ATOM 2338 N N . ARG B 1 139 ? 6.645 4.562 -3.836 1 96.81 139 ARG B N 1
ATOM 2339 C CA . ARG B 1 139 ? 7.145 5.188 -5.059 1 96.81 139 ARG B CA 1
ATOM 2340 C C . ARG B 1 139 ? 8.328 6.102 -4.762 1 96.81 139 ARG B C 1
ATOM 2342 O O . ARG B 1 139 ? 9.344 6.055 -5.457 1 96.81 139 ARG B O 1
ATOM 2349 N N . ALA B 1 140 ? 8.164 6.914 -3.748 1 96.56 140 ALA B N 1
ATOM 2350 C CA . ALA B 1 140 ? 9.25 7.82 -3.373 1 96.56 140 ALA B CA 1
ATOM 2351 C C . ALA B 1 140 ? 10.5 7.043 -2.969 1 96.56 140 ALA B C 1
ATOM 2353 O O . ALA B 1 140 ? 11.609 7.402 -3.359 1 96.56 140 ALA B O 1
ATOM 2354 N N . PHE B 1 141 ? 10.32 6.027 -2.188 1 96.94 141 PHE B N 1
ATOM 2355 C CA . PHE B 1 141 ? 11.414 5.184 -1.729 1 96.94 141 PHE B CA 1
ATOM 2356 C C . PHE B 1 141 ? 12.109 4.512 -2.908 1 96.94 141 PHE B C 1
ATOM 2358 O O . PHE B 1 141 ? 13.336 4.512 -2.992 1 96.94 141 PHE B O 1
ATOM 2365 N N . ALA B 1 142 ? 11.305 3.904 -3.779 1 95.31 142 ALA B N 1
ATOM 2366 C CA . ALA B 1 142 ? 11.828 3.182 -4.934 1 95.31 142 ALA B CA 1
ATOM 2367 C C . ALA B 1 142 ? 12.602 4.117 -5.863 1 95.31 142 ALA B C 1
ATOM 2369 O O . ALA B 1 142 ? 13.688 3.775 -6.332 1 95.31 142 ALA B O 1
ATOM 2370 N N . ILE B 1 143 ? 12.031 5.246 -6.168 1 93.69 143 ILE B N 1
ATOM 2371 C CA . ILE B 1 143 ? 12.664 6.211 -7.062 1 93.69 143 ILE B CA 1
ATOM 2372 C C . ILE B 1 143 ? 14.016 6.637 -6.492 1 93.69 143 ILE B C 1
ATOM 2374 O O . ILE B 1 143 ? 15.016 6.66 -7.211 1 93.69 143 ILE B O 1
ATOM 2378 N N . GLU B 1 144 ? 14.062 6.957 -5.262 1 92.5 144 GLU B N 1
ATOM 2379 C CA . GLU B 1 144 ? 15.289 7.402 -4.613 1 92.5 144 GLU B CA 1
ATOM 2380 C C . GLU B 1 144 ? 16.359 6.309 -4.633 1 92.5 144 GLU B C 1
ATOM 2382 O O . GLU B 1 144 ? 17.531 6.586 -4.871 1 92.5 144 GLU B O 1
ATOM 2387 N N . ARG B 1 145 ? 15.961 5.098 -4.375 1 89.62 145 ARG B N 1
ATOM 2388 C CA . ARG B 1 145 ? 16.906 3.992 -4.312 1 89.62 145 ARG B CA 1
ATOM 2389 C C . ARG B 1 145 ? 17.406 3.619 -5.707 1 89.62 145 ARG B C 1
ATOM 2391 O O . ARG B 1 145 ? 18.562 3.242 -5.879 1 89.62 145 ARG B O 1
ATOM 2398 N N . CYS B 1 146 ? 16.562 3.672 -6.691 1 87.62 146 CYS B N 1
ATOM 2399 C CA . CYS B 1 146 ? 16.953 3.379 -8.062 1 87.62 146 CYS B CA 1
ATOM 2400 C C . CYS B 1 146 ? 17.922 4.422 -8.594 1 87.62 146 CYS B C 1
ATOM 2402 O O . CYS B 1 146 ? 18.859 4.09 -9.336 1 87.62 146 CYS B O 1
ATOM 2404 N N . LEU B 1 147 ? 17.781 5.633 -8.219 1 84.12 147 LEU B N 1
ATOM 2405 C CA . LEU B 1 147 ? 18.688 6.707 -8.617 1 84.12 147 LEU B CA 1
ATOM 2406 C C . LEU B 1 147 ? 20.047 6.559 -7.941 1 84.12 147 LEU B C 1
ATOM 2408 O O . LEU B 1 147 ? 21.078 6.789 -8.562 1 84.12 147 LEU B O 1
ATOM 2412 N N . ARG B 1 148 ? 20.078 6.184 -6.762 1 81.81 148 ARG B N 1
ATOM 2413 C CA . ARG B 1 148 ? 21.328 6.02 -6.023 1 81.81 148 ARG B CA 1
ATOM 2414 C C . ARG B 1 148 ? 22.156 4.859 -6.586 1 81.81 148 ARG B C 1
ATOM 2416 O O . ARG B 1 148 ? 23.375 4.926 -6.625 1 81.81 148 ARG B O 1
ATOM 2423 N N . GLU B 1 149 ? 21.516 3.789 -6.996 1 79.62 149 GLU B N 1
ATOM 2424 C CA . GLU B 1 149 ? 22.219 2.639 -7.566 1 79.62 149 GLU B CA 1
ATOM 2425 C C . GLU B 1 149 ? 22.828 2.982 -8.922 1 79.62 149 GLU B C 1
ATOM 2427 O O . GLU B 1 149 ? 23.922 2.504 -9.25 1 79.62 149 GLU B O 1
ATOM 2432 N N . THR B 1 150 ? 22.156 3.775 -9.719 1 75.56 150 THR B N 1
ATOM 2433 C CA . THR B 1 150 ? 22.688 4.203 -11.008 1 75.56 150 THR B CA 1
ATOM 2434 C C . THR B 1 150 ? 23.891 5.113 -10.812 1 75.56 150 THR B C 1
ATOM 2436 O O . THR B 1 150 ? 24.859 5.047 -11.57 1 75.56 150 THR B O 1
ATOM 2439 N N . CYS B 1 151 ? 23.797 5.957 -9.82 1 67.31 151 CYS B N 1
ATOM 2440 C CA . CYS B 1 151 ? 24.891 6.875 -9.531 1 67.31 151 CYS B CA 1
ATOM 2441 C C . CYS B 1 151 ? 26.094 6.125 -8.992 1 67.31 151 CYS B C 1
ATOM 2443 O O . CYS B 1 151 ? 27.234 6.488 -9.297 1 67.31 151 CYS B O 1
ATOM 2445 N N . GLN B 1 152 ? 25.953 5.098 -8.312 1 66.44 152 GLN B N 1
ATOM 2446 C CA . GLN B 1 152 ? 27.062 4.324 -7.777 1 66.44 15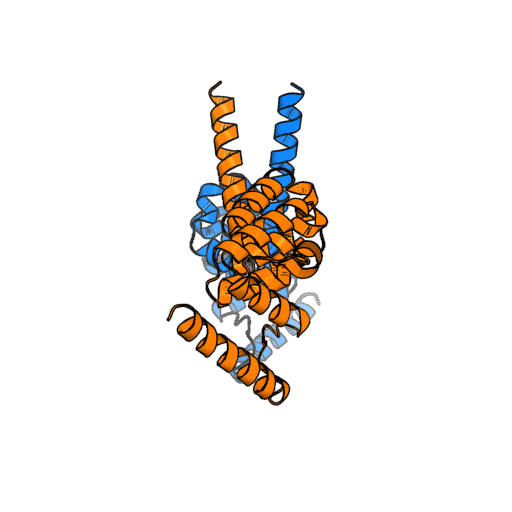2 GLN B CA 1
ATOM 2447 C C . GLN B 1 152 ? 27.75 3.514 -8.875 1 66.44 152 GLN B C 1
ATOM 2449 O O . GLN B 1 152 ? 28.953 3.256 -8.805 1 66.44 152 GLN B O 1
ATOM 2454 N N . GLN B 1 153 ? 26.953 3.02 -9.859 1 61 153 GLN B N 1
ATOM 2455 C CA . GLN B 1 153 ? 27.562 2.297 -10.969 1 61 153 GLN B CA 1
ATOM 2456 C C . GLN B 1 153 ? 28.375 3.236 -11.852 1 61 153 GLN B C 1
ATOM 2458 O O . GLN B 1 153 ? 29.344 2.811 -12.492 1 61 153 GLN B O 1
ATOM 2463 N N . ASP B 1 154 ? 28.047 4.457 -11.875 1 55.59 154 ASP B N 1
ATOM 2464 C CA . ASP B 1 154 ? 28.75 5.453 -12.68 1 55.59 154 ASP B CA 1
ATOM 2465 C C . ASP B 1 154 ? 29.922 6.062 -11.914 1 55.59 154 ASP B C 1
ATOM 2467 O O . ASP B 1 154 ? 30.719 6.809 -12.477 1 55.59 154 ASP B O 1
ATOM 2471 N N . CYS B 1 155 ? 30.078 5.836 -10.695 1 43.78 155 CYS B N 1
ATOM 2472 C CA . CYS B 1 155 ? 31.281 6.316 -10.016 1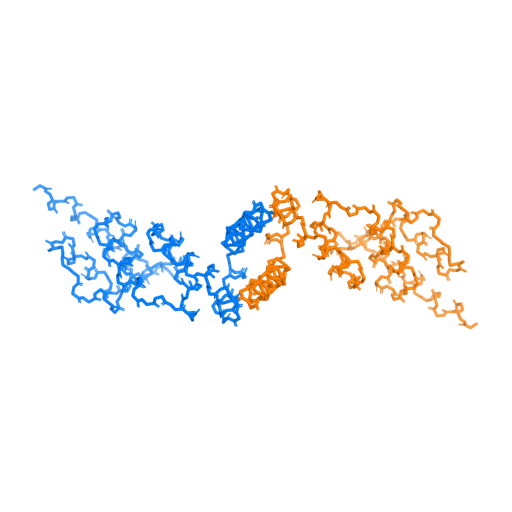 43.78 155 CYS B CA 1
ATOM 2473 C C . CYS B 1 155 ? 32.375 5.273 -10.07 1 43.78 155 CYS B C 1
ATOM 2475 O O . CYS B 1 155 ? 32.125 4.078 -9.938 1 43.78 155 CYS B O 1
#

Solvent-accessible surface area (backbone atoms only — not comparable to full-atom values): 16923 Å² total; per-residue (Å²): 117,75,66,54,65,59,41,53,51,48,55,49,51,55,47,47,52,58,49,45,73,68,53,82,79,67,90,60,84,66,66,46,70,69,47,47,52,44,52,52,44,23,75,73,67,73,47,61,92,62,39,80,84,38,22,72,61,42,27,48,51,18,48,74,67,67,34,62,68,57,28,52,51,22,37,54,52,50,58,74,58,64,43,55,76,38,33,41,54,48,38,49,50,17,62,76,42,70,34,60,69,39,28,53,54,38,49,53,48,40,60,75,41,39,78,62,26,65,72,31,70,40,30,54,49,39,34,71,75,38,27,68,58,47,48,51,52,46,50,54,42,49,54,54,52,54,52,52,53,56,52,55,71,72,98,116,75,66,55,65,60,42,54,52,49,54,49,50,55,48,46,51,58,49,45,74,68,54,83,77,69,92,59,84,65,66,46,70,68,48,47,51,45,52,53,45,25,76,74,69,74,47,61,93,61,39,81,85,37,22,70,62,42,28,48,50,18,47,74,66,66,34,61,68,57,29,52,51,22,36,55,53,50,57,75,59,62,43,54,77,36,33,43,54,48,37,50,50,15,62,76,42,70,33,62,68,39,28,52,52,36,51,53,50,40,62,75,41,40,78,63,25,64,72,30,70,40,31,54,50,38,34,72,74,38,28,67,58,46,50,51,53,45,51,54,43,48,53,54,52,55,51,52,54,55,52,56,71,73,98

Nearest PDB structures (foldseek):
  4j8z-assembly1_A  TM=8.089E-01  e=1.595E-09  Homo sapiens
  8dws-assembly1_A  TM=8.198E-01  e=1.854E-09  Homo sapiens
  8dwv-assembly1_E  TM=8.128E-01  e=3.222E-09  Homo sapiens
  8dwu-assembly1_J  TM=7.985E-01  e=7.195E-09  Homo sapiens
  8dwt-assembly1_B  TM=8.010E-01  e=1.260E-07  Homo sapiens